Protein AF-A0A7S0E0E8-F1 (afdb_monomer_lite)

Structure (mmCIF, N/CA/C/O backbone):
data_AF-A0A7S0E0E8-F1
#
_entry.id   AF-A0A7S0E0E8-F1
#
loop_
_atom_site.group_PDB
_atom_site.id
_atom_site.type_symbol
_atom_site.label_atom_id
_atom_site.label_alt_id
_atom_site.label_comp_id
_atom_site.label_asym_id
_atom_site.label_entity_id
_atom_site.label_seq_id
_atom_site.pdbx_PDB_ins_code
_atom_site.Cartn_x
_atom_site.Cartn_y
_atom_site.Cartn_z
_atom_site.occupancy
_atom_site.B_iso_or_equiv
_atom_site.auth_seq_id
_atom_site.auth_comp_id
_atom_site.auth_asym_id
_atom_site.auth_atom_id
_atom_site.pdbx_PDB_model_num
ATOM 1 N N . THR A 1 1 ? -24.151 -7.839 24.316 1.00 64.62 1 THR A N 1
ATOM 2 C CA . THR A 1 1 ? -23.440 -6.623 24.779 1.00 64.62 1 THR A CA 1
ATOM 3 C C . THR A 1 1 ? -22.219 -6.337 23.911 1.00 64.62 1 THR A C 1
ATOM 5 O O . THR A 1 1 ? -22.277 -5.368 23.170 1.00 64.62 1 THR A O 1
ATOM 8 N N . LYS A 1 2 ? -21.173 -7.173 23.858 1.00 67.06 2 LYS A N 1
ATOM 9 C CA . LYS A 1 2 ? -20.032 -6.971 22.928 1.00 67.06 2 LYS A CA 1
ATOM 10 C C . LYS A 1 2 ? -20.447 -6.896 21.443 1.00 67.06 2 LYS A C 1
ATOM 12 O O . LYS A 1 2 ? -19.972 -6.046 20.700 1.00 67.06 2 LYS A O 1
ATOM 17 N N . GLU A 1 3 ? -21.437 -7.699 21.054 1.00 78.00 3 GLU A N 1
ATOM 18 C CA . GLU A 1 3 ? -22.008 -7.720 19.697 1.00 78.00 3 GLU A CA 1
ATOM 19 C C . GLU A 1 3 ? -22.553 -6.360 19.231 1.00 78.00 3 GLU A C 1
ATOM 21 O O . GLU A 1 3 ? -22.399 -6.002 18.068 1.00 78.00 3 GLU A O 1
ATOM 26 N N . THR A 1 4 ? -23.143 -5.562 20.127 1.00 80.94 4 THR A N 1
ATOM 27 C CA . THR A 1 4 ? -23.711 -4.251 19.776 1.00 80.94 4 THR A CA 1
ATOM 28 C C . THR A 1 4 ? -22.619 -3.257 19.378 1.00 80.94 4 THR A C 1
ATOM 30 O O . THR A 1 4 ? -22.759 -2.564 18.372 1.00 80.94 4 THR A O 1
ATOM 33 N N . LEU A 1 5 ? -21.507 -3.221 20.122 1.00 84.38 5 LEU A N 1
ATOM 34 C CA . LEU A 1 5 ? -20.335 -2.399 19.798 1.00 84.38 5 LEU A CA 1
ATOM 35 C C . LEU A 1 5 ? -19.751 -2.794 18.438 1.00 84.38 5 LEU A C 1
ATOM 37 O O . LEU A 1 5 ? -19.505 -1.939 17.585 1.00 84.38 5 LEU A O 1
ATOM 41 N N . THR A 1 6 ? -19.597 -4.099 18.217 1.00 84.94 6 THR A N 1
ATOM 42 C CA . THR A 1 6 ? -19.116 -4.644 16.950 1.00 84.94 6 THR A CA 1
ATOM 43 C C . THR A 1 6 ? -20.014 -4.248 15.775 1.00 84.94 6 THR A C 1
ATOM 45 O O . THR A 1 6 ? -19.503 -3.824 14.739 1.00 84.94 6 THR A O 1
ATOM 48 N N . VAL A 1 7 ? -21.340 -4.336 15.924 1.00 89.50 7 VAL A N 1
ATOM 49 C CA . VAL A 1 7 ? -22.297 -3.950 14.874 1.00 89.50 7 VAL A CA 1
ATOM 50 C C . VAL A 1 7 ? -22.194 -2.461 14.549 1.00 89.50 7 VAL A C 1
ATOM 52 O O . VAL A 1 7 ? -22.090 -2.113 13.375 1.00 89.50 7 VAL A O 1
ATOM 55 N N . LEU A 1 8 ? -22.163 -1.584 15.558 1.00 92.00 8 LEU A N 1
ATOM 56 C CA . LEU A 1 8 ? -22.058 -0.135 15.342 1.00 92.00 8 LEU A CA 1
ATOM 57 C C . LEU A 1 8 ? -20.771 0.240 14.596 1.00 92.00 8 LEU A C 1
ATOM 59 O O . LEU A 1 8 ? -20.813 1.005 13.632 1.00 92.00 8 LEU A O 1
ATOM 63 N N . LEU A 1 9 ? -19.636 -0.347 14.985 1.00 92.69 9 LEU A N 1
ATOM 64 C CA . LEU A 1 9 ? -18.370 -0.133 14.283 1.00 92.69 9 LEU A CA 1
ATOM 65 C C . LEU A 1 9 ? -18.394 -0.700 12.861 1.00 92.69 9 LEU A C 1
ATOM 67 O O . LEU A 1 9 ? -17.885 -0.053 11.951 1.00 92.69 9 LEU A O 1
ATOM 71 N N . ASN A 1 10 ? -19.012 -1.862 12.632 1.00 93.31 10 ASN A N 1
ATOM 72 C CA . ASN A 1 10 ? -19.149 -2.427 11.286 1.00 93.31 10 ASN A CA 1
ATOM 73 C C . ASN A 1 10 ? -20.008 -1.533 10.373 1.00 93.31 10 ASN A C 1
ATOM 75 O O . ASN A 1 10 ? -19.686 -1.379 9.193 1.00 93.31 10 ASN A O 1
ATOM 79 N N . VAL A 1 11 ? -21.064 -0.907 10.906 1.00 95.50 11 VAL A N 1
ATOM 80 C CA . VAL A 1 11 ? -21.866 0.087 10.172 1.00 95.50 11 VAL A CA 1
ATOM 81 C C . VAL A 1 11 ? -21.008 1.297 9.808 1.00 95.50 11 VAL A C 1
ATOM 83 O O . VAL A 1 11 ? -21.010 1.709 8.650 1.00 95.50 11 VAL A O 1
ATOM 86 N N . ALA A 1 12 ? -20.220 1.823 10.748 1.00 95.94 12 ALA A N 1
ATOM 87 C CA . ALA A 1 12 ? -19.329 2.952 10.487 1.00 95.94 12 ALA A CA 1
ATOM 88 C C . ALA A 1 12 ? -18.231 2.606 9.461 1.00 95.94 12 ALA A C 1
ATOM 90 O O . ALA A 1 12 ? -17.977 3.382 8.543 1.00 95.94 12 ALA A O 1
ATOM 91 N N . VAL A 1 13 ? -17.645 1.406 9.536 1.00 96.19 13 VAL A N 1
ATOM 92 C CA . VAL A 1 13 ? -16.707 0.869 8.531 1.00 96.19 13 VAL A CA 1
ATOM 93 C C . VAL A 1 13 ? -17.368 0.794 7.151 1.00 96.19 13 VAL A C 1
ATOM 95 O O . VAL A 1 13 ? -16.786 1.244 6.162 1.00 96.19 13 VAL A O 1
ATOM 98 N N . SER A 1 14 ? -18.600 0.282 7.070 1.00 95.75 14 SER A N 1
ATOM 99 C CA . SER A 1 14 ? -19.349 0.246 5.811 1.00 95.75 14 SER A CA 1
ATOM 100 C C . SER A 1 14 ? -19.673 1.646 5.285 1.00 95.75 14 SER A C 1
ATOM 102 O O . SER A 1 14 ? -19.662 1.837 4.069 1.00 95.75 14 SER A O 1
ATOM 104 N N . GLY A 1 15 ? -19.976 2.602 6.165 1.00 96.00 15 GLY A N 1
ATOM 105 C CA . GLY A 1 15 ? -20.201 4.002 5.808 1.00 96.00 15 GLY A CA 1
ATOM 106 C C . GLY A 1 15 ? -18.931 4.662 5.274 1.00 96.00 15 GLY A C 1
ATOM 107 O O . GLY A 1 15 ? -18.975 5.344 4.254 1.00 96.00 15 GLY A O 1
ATOM 108 N N . ALA A 1 16 ? -17.778 4.390 5.886 1.00 95.50 16 ALA A N 1
ATOM 109 C CA . ALA A 1 16 ? -16.490 4.934 5.462 1.00 95.50 16 ALA A CA 1
ATOM 110 C C . ALA A 1 16 ? -16.104 4.488 4.048 1.00 95.50 16 ALA A C 1
ATOM 112 O O . ALA A 1 16 ? -15.628 5.300 3.260 1.00 95.50 16 ALA A O 1
ATOM 113 N N . GLY A 1 17 ? -16.386 3.231 3.687 1.00 91.56 17 GLY A N 1
ATOM 114 C CA . GLY A 1 17 ? -16.199 2.733 2.318 1.00 91.56 17 GLY A CA 1
ATOM 115 C C . GLY A 1 17 ? -17.114 3.384 1.270 1.00 91.56 17 GLY A C 1
ATOM 116 O O . GLY A 1 17 ? -16.875 3.219 0.079 1.00 91.56 17 GLY A O 1
ATOM 117 N N . LYS A 1 18 ? -18.152 4.112 1.700 1.00 95.06 18 LYS A N 1
ATOM 118 C CA . LYS A 1 18 ? -19.074 4.884 0.848 1.00 95.06 18 LYS A CA 1
ATOM 119 C C . LYS A 1 18 ? -18.851 6.398 0.954 1.00 95.06 18 LYS A C 1
ATOM 121 O O . LYS A 1 18 ? -19.666 7.159 0.442 1.00 95.06 18 LYS A O 1
ATOM 126 N N . GLY A 1 19 ? -17.811 6.842 1.664 1.00 94.50 19 GLY A N 1
ATOM 127 C CA . GLY A 1 19 ? -17.566 8.263 1.929 1.00 94.50 19 GLY A CA 1
ATOM 128 C C . GLY A 1 19 ? -18.549 8.912 2.916 1.00 94.50 19 GLY A C 1
ATOM 129 O O . GLY A 1 19 ? -18.697 10.126 2.922 1.00 94.50 19 GLY A O 1
ATOM 130 N N . GLN A 1 20 ? -19.247 8.124 3.739 1.00 96.44 20 GLN A N 1
ATOM 131 C CA . GLN A 1 20 ? -20.297 8.599 4.658 1.00 96.44 20 GLN A CA 1
ATOM 132 C C . GLN A 1 20 ? -19.869 8.629 6.130 1.00 96.44 20 GLN A C 1
ATOM 134 O O . GLN A 1 20 ? -20.632 9.084 6.976 1.00 96.44 20 GLN A O 1
ATOM 139 N N . ALA A 1 21 ? -18.682 8.110 6.450 1.00 95.56 21 ALA A N 1
ATOM 140 C CA . ALA A 1 21 ? -18.145 8.093 7.805 1.00 95.56 21 ALA A CA 1
ATOM 141 C C . ALA A 1 21 ? -16.619 8.252 7.797 1.00 95.56 21 ALA A C 1
ATOM 143 O O . ALA A 1 21 ? -15.936 7.931 6.821 1.00 95.56 21 ALA A O 1
ATOM 144 N N . THR A 1 22 ? -16.088 8.726 8.914 1.00 94.62 22 THR A N 1
ATOM 145 C CA . THR A 1 22 ? -14.669 8.998 9.159 1.00 94.62 22 THR A CA 1
ATOM 146 C C . THR A 1 22 ? -14.236 8.423 10.502 1.00 94.62 22 THR A C 1
ATOM 148 O O . THR A 1 22 ? -15.059 7.964 11.298 1.00 94.62 22 THR A O 1
ATOM 151 N N . ILE A 1 23 ? -12.930 8.457 10.791 1.00 93.94 23 ILE A N 1
ATOM 152 C CA . ILE A 1 23 ? -12.409 7.960 12.073 1.00 93.94 23 ILE A CA 1
ATOM 153 C C . ILE A 1 23 ? -13.117 8.602 13.272 1.00 93.94 23 ILE A C 1
ATOM 155 O O . ILE A 1 23 ? -13.331 7.928 14.274 1.00 93.94 23 ILE A O 1
ATOM 159 N N . LYS A 1 24 ? -13.540 9.867 13.146 1.00 94.38 24 LYS A N 1
ATOM 160 C CA . LYS A 1 24 ? -14.194 10.626 14.215 1.00 94.38 24 LYS A CA 1
ATOM 161 C C . LYS A 1 24 ? -15.516 9.990 14.631 1.00 94.38 24 LYS A C 1
ATOM 163 O O . LYS A 1 24 ? -15.838 9.976 15.815 1.00 94.38 24 LYS A O 1
ATOM 168 N N . ASP A 1 25 ? -16.252 9.421 13.678 1.00 95.12 25 ASP A N 1
ATOM 169 C CA . ASP A 1 25 ? -17.491 8.689 13.950 1.00 95.12 25 ASP A CA 1
ATOM 170 C C . ASP A 1 25 ? -17.192 7.411 14.746 1.00 95.12 25 ASP A C 1
ATOM 172 O O . ASP A 1 25 ? -17.861 7.111 15.735 1.00 95.12 25 ASP A O 1
ATOM 176 N N . GLY A 1 26 ? -16.120 6.700 14.379 1.00 94.00 26 GLY A N 1
ATOM 177 C CA . GLY A 1 26 ? -15.625 5.546 15.129 1.00 94.00 26 GLY A CA 1
ATOM 178 C C . GLY A 1 26 ? -15.168 5.906 16.547 1.00 94.00 26 GLY A C 1
ATOM 179 O O . GLY A 1 26 ? -15.558 5.243 17.506 1.00 94.00 26 GLY A O 1
ATOM 180 N N . GLU A 1 27 ? -14.384 6.974 16.703 1.00 94.00 27 GLU A N 1
ATOM 181 C CA . GLU A 1 27 ? -13.930 7.486 18.003 1.00 94.00 27 GLU A CA 1
ATOM 182 C C . GLU A 1 27 ? -15.111 7.900 18.887 1.00 94.00 27 GLU A C 1
ATOM 184 O O . GLU A 1 27 ? -15.123 7.596 20.083 1.00 94.00 27 GLU A O 1
ATOM 189 N N . HIS A 1 28 ? -16.133 8.531 18.302 1.00 94.38 28 HIS A N 1
ATOM 190 C CA . HIS A 1 28 ? -17.362 8.876 19.006 1.00 94.38 28 HIS A CA 1
ATOM 191 C C . HIS A 1 28 ? -18.092 7.624 19.510 1.00 94.38 28 HIS A C 1
ATOM 193 O O . HIS A 1 28 ? -18.466 7.569 20.684 1.00 94.38 28 HIS A O 1
ATOM 199 N N . ILE A 1 29 ? -18.243 6.596 18.663 1.00 93.81 29 ILE A N 1
ATOM 200 C CA . ILE A 1 29 ? -18.834 5.306 19.054 1.00 93.81 29 ILE A CA 1
ATOM 201 C C . ILE A 1 29 ? -18.044 4.697 20.217 1.00 93.81 29 ILE A C 1
ATOM 203 O O . ILE A 1 29 ? -18.640 4.362 21.242 1.00 93.81 29 ILE A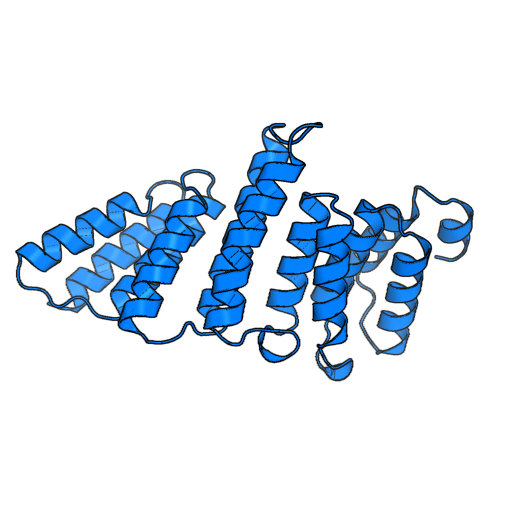 O 1
ATOM 207 N N . LEU A 1 30 ? -16.713 4.607 20.118 1.00 92.50 30 LEU A N 1
ATOM 208 C CA . LEU A 1 30 ? -15.892 4.046 21.197 1.00 92.50 30 LEU A CA 1
ATOM 209 C C . LEU A 1 30 ? -16.008 4.845 22.497 1.00 92.50 30 LEU A C 1
ATOM 211 O O . LEU A 1 30 ? -16.110 4.253 23.571 1.00 92.50 30 LEU A O 1
ATOM 215 N N . GLY A 1 31 ? -16.016 6.177 22.417 1.00 91.81 31 GLY A N 1
ATOM 216 C CA . GLY A 1 31 ? -16.148 7.051 23.581 1.00 91.81 31 GLY A CA 1
ATOM 217 C C . GLY A 1 31 ? -17.481 6.859 24.304 1.00 91.81 31 GLY A C 1
ATOM 218 O O . GLY A 1 31 ? -17.509 6.736 25.530 1.00 91.81 31 GLY A O 1
ATOM 219 N N . ARG A 1 32 ? -18.584 6.764 23.553 1.00 92.06 32 ARG A N 1
ATOM 220 C CA . ARG A 1 32 ? -19.921 6.514 24.116 1.00 92.06 32 ARG A CA 1
ATOM 221 C C . ARG A 1 32 ? -20.011 5.128 24.740 1.00 92.06 32 ARG A C 1
ATOM 223 O O . ARG A 1 32 ? -20.490 5.004 25.862 1.00 92.06 32 ARG A O 1
ATOM 230 N N . MET A 1 33 ? -19.492 4.113 24.059 1.00 89.81 33 MET A N 1
ATOM 231 C CA . MET A 1 33 ? -19.537 2.734 24.546 1.00 89.81 33 MET A CA 1
ATOM 232 C C . MET A 1 33 ? -18.668 2.549 25.793 1.00 89.81 33 MET A C 1
ATOM 234 O O . MET A 1 33 ? -19.119 1.941 26.761 1.00 89.81 33 MET A O 1
ATOM 238 N N . ARG A 1 34 ? -17.490 3.180 25.856 1.00 90.12 34 ARG A N 1
ATOM 239 C CA . ARG A 1 34 ? -16.689 3.229 27.088 1.00 90.12 34 ARG A CA 1
ATOM 240 C C . ARG A 1 34 ? -17.450 3.902 28.236 1.00 90.12 34 ARG A C 1
ATOM 242 O O . ARG A 1 34 ? -17.439 3.391 29.350 1.00 90.12 34 ARG A O 1
ATOM 249 N N . GLY A 1 35 ? -18.151 5.007 27.966 1.00 89.88 35 GLY A N 1
ATOM 250 C CA . GLY A 1 35 ? -19.004 5.683 28.954 1.00 89.88 35 GLY A CA 1
ATOM 251 C C . GLY A 1 35 ? -20.169 4.825 29.466 1.00 89.88 35 GLY A C 1
ATOM 252 O O . GLY A 1 35 ? -20.643 5.039 30.577 1.00 89.88 35 GLY A O 1
ATOM 253 N N . CYS A 1 36 ? -20.596 3.827 28.690 1.00 88.56 36 CYS A N 1
ATOM 254 C CA . CYS A 1 36 ? -21.606 2.842 29.077 1.00 88.56 36 CYS A CA 1
ATOM 255 C C . CYS A 1 36 ? -21.019 1.573 29.727 1.00 88.56 36 CYS A C 1
ATOM 257 O O . CYS A 1 36 ? -21.757 0.612 29.933 1.00 88.56 36 CYS A O 1
ATOM 259 N N . GLY A 1 37 ? -19.717 1.545 30.038 1.00 87.25 37 GLY A N 1
ATOM 260 C CA . GLY A 1 37 ? -19.060 0.419 30.711 1.00 87.25 37 GLY A CA 1
ATOM 261 C C . GLY A 1 37 ? -18.664 -0.742 29.795 1.00 87.25 37 GLY A C 1
ATOM 262 O O . GLY A 1 37 ? -18.454 -1.847 30.285 1.00 87.25 37 GLY A O 1
ATOM 263 N N . PHE A 1 38 ? -18.581 -0.528 28.477 1.00 87.88 38 PHE A N 1
ATOM 264 C CA . PHE A 1 38 ? -18.088 -1.551 27.552 1.00 87.88 38 PHE A CA 1
ATOM 265 C C . PHE A 1 38 ? -16.560 -1.567 27.509 1.00 87.88 38 PHE A C 1
ATOM 267 O O . PHE A 1 38 ? -15.923 -0.524 27.328 1.00 87.88 38 PHE A O 1
ATOM 274 N N . ASP A 1 39 ? -15.994 -2.769 27.578 1.00 86.38 39 ASP A N 1
ATOM 275 C CA . ASP A 1 39 ? -14.570 -2.992 27.358 1.00 86.38 39 ASP A CA 1
ATOM 276 C C . ASP A 1 39 ? -14.218 -2.831 25.877 1.00 86.38 39 ASP A C 1
ATOM 278 O O . ASP A 1 39 ? -14.881 -3.379 24.994 1.00 86.38 39 ASP A O 1
ATOM 282 N N . ILE A 1 40 ? -13.151 -2.077 25.612 1.00 88.06 40 ILE A N 1
ATOM 283 C CA . ILE A 1 40 ? -12.629 -1.836 24.265 1.00 88.06 40 ILE A CA 1
ATOM 284 C C . ILE A 1 40 ? -11.389 -2.706 24.075 1.00 88.06 40 ILE A C 1
ATOM 286 O O . ILE A 1 40 ? -10.382 -2.495 24.752 1.00 88.06 40 ILE A O 1
ATOM 290 N N . GLY A 1 41 ? -11.463 -3.679 23.170 1.00 88.81 41 GLY A N 1
ATOM 291 C CA . GLY A 1 41 ? -10.378 -4.604 22.871 1.00 88.81 41 GLY A CA 1
ATOM 292 C C . GLY A 1 41 ? -9.624 -4.265 21.584 1.00 88.81 41 GLY A C 1
ATOM 293 O O . GLY A 1 41 ? -9.880 -3.275 20.900 1.00 88.81 41 GLY A O 1
ATOM 294 N N . ILE A 1 42 ? -8.675 -5.139 21.240 1.00 92.06 42 ILE A N 1
ATOM 295 C CA . ILE A 1 42 ? -7.849 -5.048 20.021 1.00 92.06 42 ILE A CA 1
ATOM 296 C C . ILE A 1 42 ? -8.724 -5.003 18.760 1.00 92.06 42 ILE A C 1
ATOM 298 O O . ILE A 1 42 ? -8.461 -4.234 17.840 1.00 92.06 42 ILE A O 1
ATOM 302 N N . GLU A 1 43 ? -9.795 -5.791 18.748 1.00 91.62 43 GLU A N 1
ATOM 303 C CA . GLU A 1 43 ? -10.769 -5.880 17.662 1.00 91.62 43 GLU A CA 1
ATOM 304 C C . GLU A 1 43 ? -11.442 -4.542 17.315 1.00 91.62 43 GLU A C 1
ATOM 306 O O . GLU A 1 43 ? -11.746 -4.268 16.150 1.00 91.62 43 GLU A O 1
ATOM 311 N N . GLU A 1 44 ? -11.705 -3.704 18.313 1.00 92.88 44 GLU A N 1
ATOM 312 C CA . GLU A 1 44 ? -12.280 -2.375 18.126 1.00 92.88 44 GLU A CA 1
ATOM 313 C C . GLU A 1 44 ? -11.250 -1.397 17.543 1.00 92.88 44 GLU A C 1
ATOM 315 O O . GLU A 1 44 ? -11.577 -0.622 16.641 1.00 92.88 44 GLU A O 1
ATOM 320 N N . PHE A 1 45 ? -9.993 -1.465 17.993 1.00 94.50 45 PHE A N 1
ATOM 321 C CA . PHE A 1 45 ? -8.898 -0.669 17.424 1.00 94.50 45 PHE A CA 1
ATOM 322 C C . PHE A 1 45 ? -8.567 -1.081 15.985 1.00 94.50 45 PHE A C 1
ATOM 324 O O . PHE A 1 45 ? -8.294 -0.224 15.143 1.00 94.50 45 PHE A O 1
ATOM 331 N N . GLU A 1 46 ? -8.655 -2.372 15.663 1.00 95.94 46 GLU A N 1
ATOM 332 C CA . GLU A 1 46 ? -8.504 -2.857 14.291 1.00 95.94 46 GLU A CA 1
ATOM 333 C C . GLU A 1 46 ? -9.610 -2.301 13.380 1.00 95.94 46 GLU A C 1
ATOM 335 O O . GLU A 1 46 ? -9.333 -1.859 12.261 1.00 95.94 46 GLU A O 1
ATOM 340 N N . ARG A 1 47 ? -10.855 -2.237 13.872 1.00 95.12 47 ARG A N 1
ATOM 341 C CA . ARG A 1 47 ? -11.973 -1.614 13.144 1.00 95.12 47 ARG A CA 1
ATOM 342 C C . ARG A 1 47 ? -11.782 -0.112 12.958 1.00 95.12 47 ARG A C 1
ATOM 344 O O . ARG A 1 47 ? -12.096 0.381 11.877 1.00 95.12 47 ARG A O 1
ATOM 351 N N . LEU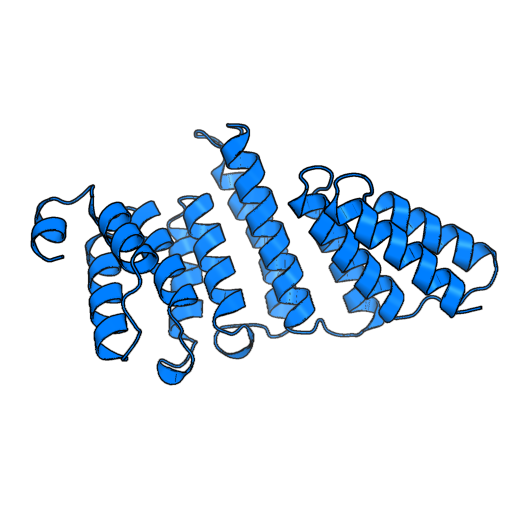 A 1 48 ? -11.227 0.605 13.939 1.00 95.75 48 LEU A N 1
ATOM 352 C CA . LEU A 1 48 ? -10.860 2.016 13.761 1.00 95.75 48 LEU A CA 1
ATOM 353 C C . LEU A 1 48 ? -9.816 2.205 12.660 1.00 95.75 48 LEU A C 1
ATOM 355 O O . LEU A 1 48 ? -9.975 3.095 11.824 1.00 95.75 48 LEU A O 1
ATOM 359 N N . LEU A 1 49 ? -8.777 1.367 12.629 1.00 97.56 49 LEU A N 1
ATOM 360 C CA . LEU A 1 49 ? -7.763 1.425 11.577 1.00 97.56 49 LEU A CA 1
ATOM 361 C C . LEU A 1 49 ? -8.375 1.148 10.198 1.00 97.56 49 LEU A C 1
ATOM 363 O O . LEU A 1 49 ? -8.101 1.881 9.246 1.00 97.56 49 LEU A O 1
ATOM 367 N N . LEU A 1 50 ? -9.245 0.140 10.092 1.00 97.62 50 LEU A N 1
ATOM 368 C CA . LEU A 1 50 ? -9.961 -0.160 8.852 1.00 97.62 50 LEU A CA 1
ATOM 369 C C . LEU A 1 50 ? -10.854 1.007 8.407 1.00 97.62 50 LEU A C 1
ATOM 371 O O . LEU A 1 50 ? -10.859 1.363 7.229 1.00 97.62 50 LEU A O 1
ATOM 375 N N . LEU A 1 51 ? -11.579 1.630 9.337 1.00 97.31 51 LEU A N 1
ATOM 376 C CA . LEU A 1 51 ? -12.424 2.792 9.070 1.00 97.31 51 LEU A CA 1
ATOM 377 C C . LEU A 1 51 ? -11.582 3.977 8.566 1.00 97.31 51 LEU A C 1
ATOM 379 O O . LEU A 1 51 ? -11.880 4.549 7.516 1.00 97.31 51 LEU A O 1
ATOM 383 N N . ALA A 1 52 ? -10.482 4.300 9.249 1.00 97.56 52 ALA A N 1
ATOM 384 C CA . ALA A 1 52 ? -9.564 5.355 8.829 1.00 97.56 52 ALA A CA 1
ATOM 385 C C . ALA A 1 52 ? -9.025 5.090 7.412 1.00 97.56 52 ALA A C 1
ATOM 387 O O . ALA A 1 52 ? -9.084 5.963 6.547 1.00 97.56 52 ALA A O 1
ATOM 388 N N . LYS A 1 53 ? -8.606 3.851 7.136 1.00 97.88 53 LYS A N 1
ATOM 389 C CA . LYS A 1 53 ? -8.134 3.420 5.816 1.00 97.88 53 LYS A CA 1
ATOM 390 C C . LYS A 1 53 ? -9.197 3.593 4.726 1.00 97.88 53 LYS A C 1
ATOM 392 O O . LYS A 1 53 ? -8.897 4.104 3.648 1.00 97.88 53 LYS A O 1
ATOM 397 N N . LEU A 1 54 ? -10.441 3.190 4.989 1.00 98.00 54 LEU A N 1
ATOM 398 C CA . LEU A 1 54 ? -11.539 3.310 4.020 1.00 98.00 54 LEU A CA 1
ATOM 399 C C . LEU A 1 54 ? -11.993 4.758 3.805 1.00 98.00 54 LEU A C 1
ATOM 401 O O . LEU A 1 54 ? -12.356 5.116 2.687 1.00 98.00 54 LEU A O 1
ATOM 405 N N . SER A 1 55 ? -11.936 5.599 4.837 1.00 97.00 55 SER A N 1
ATOM 406 C CA . SER A 1 55 ? -12.277 7.020 4.700 1.00 97.00 55 SER A CA 1
ATOM 407 C C . SER A 1 55 ? -11.247 7.775 3.854 1.00 97.00 55 SER A C 1
ATOM 409 O O . SER A 1 55 ? -11.632 8.595 3.024 1.00 97.00 55 SER A O 1
ATOM 411 N N . VAL A 1 56 ? -9.954 7.445 3.976 1.00 96.88 56 VAL A N 1
ATOM 412 C CA . VAL A 1 56 ? -8.903 7.935 3.064 1.00 96.88 56 VAL A CA 1
ATOM 413 C C . VAL A 1 56 ? -9.134 7.449 1.636 1.00 96.88 56 VAL A C 1
ATOM 415 O O . VAL A 1 56 ? -9.057 8.233 0.696 1.00 96.88 56 VAL A O 1
ATOM 418 N N . GLN A 1 57 ? -9.447 6.165 1.459 1.00 96.69 57 GLN A N 1
ATOM 419 C CA . GLN A 1 57 ? -9.743 5.606 0.139 1.00 96.69 57 GLN A CA 1
ATOM 420 C C . GLN A 1 57 ? -10.910 6.336 -0.549 1.00 96.69 57 GLN A C 1
ATOM 422 O O . GLN A 1 57 ? -10.842 6.572 -1.752 1.00 96.69 57 GLN A O 1
ATOM 427 N N . SER A 1 58 ? -11.925 6.753 0.210 1.00 95.69 58 SER A N 1
ATOM 428 C CA . SER A 1 58 ? -13.096 7.485 -0.295 1.00 95.69 58 SER A CA 1
ATOM 429 C C . SER A 1 58 ? -12.921 9.012 -0.363 1.00 95.69 58 SER A C 1
ATOM 431 O O . SER A 1 58 ? -13.905 9.709 -0.577 1.00 95.69 58 SER A O 1
ATOM 433 N N . ASP A 1 59 ? -11.708 9.535 -0.148 1.00 94.94 59 ASP A N 1
ATOM 434 C CA . ASP A 1 59 ? -11.372 10.974 -0.158 1.00 94.94 59 ASP A CA 1
ATOM 435 C C . ASP A 1 59 ? -12.167 11.843 0.844 1.00 94.94 59 ASP A C 1
ATOM 437 O O . ASP A 1 59 ? -12.389 13.033 0.637 1.00 94.94 59 ASP A O 1
ATOM 441 N N . VAL A 1 60 ? -12.601 11.255 1.965 1.00 94.44 60 VAL A N 1
ATOM 442 C CA . VAL A 1 60 ? -13.267 11.981 3.074 1.00 94.44 60 VAL A CA 1
ATOM 443 C C . VAL A 1 60 ? -12.461 11.954 4.377 1.00 94.44 60 VAL A C 1
ATOM 445 O O . VAL A 1 60 ? -12.794 12.639 5.344 1.00 94.44 60 VAL A O 1
ATOM 448 N N . GLY A 1 61 ? -11.398 11.149 4.419 1.00 92.19 61 GLY A N 1
ATOM 449 C CA . GLY A 1 61 ? -10.462 11.016 5.535 1.00 92.19 61 GLY A CA 1
ATOM 450 C C . GLY A 1 61 ? -9.067 11.541 5.197 1.00 92.19 61 GLY A C 1
ATOM 451 O O . GLY A 1 61 ? -8.789 11.965 4.081 1.00 92.19 61 GLY A O 1
ATOM 452 N N . ASN A 1 62 ? -8.153 11.490 6.167 1.00 92.06 62 ASN A N 1
ATOM 453 C CA . ASN A 1 62 ? -6.756 11.879 5.964 1.00 92.06 62 ASN A CA 1
ATOM 454 C C . ASN A 1 62 ? -5.787 10.804 6.482 1.00 92.06 62 ASN A C 1
ATOM 456 O O . ASN A 1 62 ? -6.084 10.064 7.418 1.00 92.06 62 ASN A O 1
ATOM 460 N N . PHE A 1 63 ? -4.592 10.748 5.891 1.00 95.00 63 PHE A N 1
ATOM 461 C CA . PHE A 1 63 ? -3.567 9.769 6.266 1.00 95.00 63 PHE A CA 1
ATOM 462 C C . PHE A 1 63 ? -3.094 9.888 7.723 1.00 95.00 63 PHE A C 1
ATOM 464 O O . PHE A 1 63 ? -2.692 8.902 8.336 1.00 95.00 63 PHE A O 1
ATOM 471 N N . SER A 1 64 ? -3.145 11.092 8.299 1.00 94.81 64 SER A N 1
ATOM 472 C CA . SER A 1 64 ? -2.709 11.318 9.679 1.00 94.81 64 SER A CA 1
ATOM 473 C C . SER A 1 64 ? -3.541 10.512 10.673 1.00 94.81 64 SER A C 1
ATOM 475 O O . SER A 1 64 ? -3.007 9.979 11.642 1.00 94.81 64 SER A O 1
ATOM 477 N N . ASP A 1 65 ? -4.835 10.387 10.403 1.00 95.50 65 ASP A N 1
ATOM 478 C CA . ASP A 1 65 ? -5.764 9.633 11.232 1.00 95.50 65 ASP A CA 1
ATOM 479 C C . ASP A 1 65 ? -5.539 8.118 11.134 1.00 95.50 65 ASP A C 1
ATOM 481 O O . ASP A 1 65 ? -5.656 7.414 12.134 1.00 95.50 65 ASP A O 1
ATOM 485 N N . VAL A 1 66 ? -5.106 7.618 9.972 1.00 97.19 66 VAL A N 1
ATOM 486 C CA . VAL A 1 66 ? -4.684 6.215 9.813 1.00 97.19 66 VAL A CA 1
ATOM 487 C C . VAL A 1 66 ? -3.486 5.906 10.705 1.00 97.19 66 VAL A C 1
ATOM 489 O O . VAL A 1 66 ? -3.469 4.875 11.372 1.00 97.19 66 VAL A O 1
ATOM 492 N N . LEU A 1 67 ? -2.505 6.809 10.764 1.00 96.44 67 LEU A N 1
ATOM 493 C CA . LEU A 1 67 ? -1.330 6.628 11.617 1.00 96.44 67 LEU A CA 1
ATOM 494 C C . LEU A 1 67 ? -1.688 6.663 13.103 1.00 96.44 67 LEU A C 1
ATOM 496 O O . LEU A 1 67 ? -1.240 5.795 13.844 1.00 96.44 67 LEU A O 1
ATOM 500 N N . LYS A 1 68 ? -2.565 7.580 13.532 1.00 95.06 68 LYS A N 1
ATOM 501 C CA . LYS A 1 68 ? -3.076 7.585 14.914 1.00 95.06 68 LYS A CA 1
ATOM 502 C C . LYS A 1 68 ? -3.797 6.281 15.259 1.00 95.06 68 LYS A C 1
ATOM 504 O O . LYS A 1 68 ? -3.591 5.738 16.342 1.00 95.06 68 LYS A O 1
ATOM 509 N N . ALA A 1 69 ? -4.622 5.764 14.345 1.00 96.06 69 ALA A N 1
ATOM 510 C CA . ALA A 1 69 ? -5.313 4.492 14.541 1.00 96.06 69 ALA A CA 1
ATOM 511 C C . ALA A 1 69 ? -4.329 3.314 14.621 1.00 96.06 69 ALA A C 1
ATOM 513 O O . ALA A 1 69 ? -4.484 2.441 15.474 1.00 96.06 69 ALA A O 1
ATOM 514 N N . ALA A 1 70 ? -3.296 3.307 13.773 1.00 96.62 70 ALA A N 1
ATOM 515 C CA . ALA A 1 70 ? -2.249 2.290 13.781 1.00 96.62 70 ALA A CA 1
ATOM 516 C C . ALA A 1 70 ? -1.427 2.331 15.079 1.00 96.62 70 ALA A C 1
ATOM 518 O O . ALA A 1 70 ? -1.203 1.287 15.685 1.00 96.62 70 ALA A O 1
ATOM 519 N N . GLU A 1 71 ? -1.047 3.519 15.555 1.00 94.69 71 GLU A N 1
ATOM 520 C CA . GLU A 1 71 ? -0.366 3.706 16.842 1.00 94.69 71 GLU A CA 1
ATOM 521 C C . GLU A 1 71 ? -1.233 3.244 18.019 1.00 94.69 71 GLU A C 1
ATOM 523 O O . GLU A 1 71 ? -0.741 2.588 18.939 1.00 94.69 71 GLU A O 1
ATOM 528 N N . ALA A 1 72 ? -2.531 3.564 18.005 1.00 93.56 72 ALA A N 1
ATOM 529 C CA . ALA A 1 72 ? -3.463 3.119 19.036 1.00 93.56 72 ALA A CA 1
ATOM 530 C C . ALA A 1 72 ? -3.594 1.590 19.051 1.00 93.56 72 ALA A C 1
ATOM 532 O O . ALA A 1 72 ? -3.537 0.983 20.122 1.00 93.56 72 ALA A O 1
ATOM 533 N N . LEU A 1 73 ? -3.707 0.962 17.878 1.00 95.44 73 LEU A N 1
ATOM 534 C CA . LEU A 1 73 ? -3.734 -0.492 17.755 1.00 95.44 73 LEU A CA 1
ATOM 535 C C . LEU A 1 73 ? -2.428 -1.109 18.262 1.00 95.44 73 LEU A C 1
ATOM 537 O O . LEU A 1 73 ? -2.475 -1.984 19.118 1.00 95.44 73 LEU A O 1
ATOM 541 N N . GLN A 1 74 ? -1.278 -0.596 17.825 1.00 94.06 74 GLN A N 1
ATOM 542 C CA . GLN A 1 74 ? 0.037 -1.092 18.229 1.00 94.06 74 GLN A CA 1
ATOM 543 C C . GLN A 1 74 ? 0.255 -1.011 19.744 1.00 94.06 74 GLN A C 1
ATOM 545 O O . GLN A 1 74 ? 0.758 -1.960 20.338 1.00 94.06 74 GLN A O 1
ATOM 550 N N . LYS A 1 75 ? -0.176 0.076 20.396 1.00 92.88 75 LYS A N 1
ATOM 551 C CA . LYS A 1 75 ? -0.109 0.207 21.863 1.00 92.88 75 LYS A CA 1
ATOM 552 C C . LYS A 1 75 ? -0.901 -0.877 22.599 1.00 92.88 75 LYS A C 1
ATOM 554 O O . LYS A 1 75 ? -0.529 -1.232 23.711 1.00 92.88 75 LYS A O 1
ATOM 559 N N . ASN A 1 76 ? -1.973 -1.392 21.995 1.00 91.44 76 ASN A N 1
ATOM 560 C CA . ASN A 1 76 ? -2.840 -2.405 22.603 1.00 91.44 76 ASN A CA 1
ATOM 561 C C . ASN A 1 76 ? -2.496 -3.840 22.166 1.00 91.44 76 ASN A C 1
ATOM 563 O O . ASN A 1 76 ? -2.736 -4.773 22.926 1.00 91.44 76 ASN A O 1
ATOM 567 N N . SER A 1 77 ? -1.937 -4.034 20.967 1.00 91.75 77 SER A N 1
ATOM 568 C CA . SER A 1 77 ? -1.564 -5.352 20.429 1.00 91.75 77 SER A CA 1
ATOM 569 C C . SER A 1 77 ? -0.070 -5.677 20.550 1.00 91.75 77 SER A C 1
ATOM 571 O O . SER A 1 77 ? 0.339 -6.789 20.226 1.00 91.75 77 SER A O 1
ATOM 573 N N . GLY A 1 78 ? 0.763 -4.719 20.965 1.00 88.94 78 GLY A N 1
ATOM 574 C CA . GLY A 1 78 ? 2.226 -4.819 21.018 1.00 88.94 78 GLY A CA 1
ATOM 575 C C . GLY A 1 78 ? 2.894 -4.621 19.654 1.00 88.94 78 GLY A C 1
ATOM 576 O O . GLY A 1 78 ? 3.791 -3.793 19.515 1.00 88.94 78 GLY A O 1
ATOM 577 N N . THR A 1 79 ? 2.434 -5.340 18.629 1.00 91.44 79 THR A N 1
ATOM 578 C CA . THR A 1 79 ? 2.919 -5.208 17.246 1.00 91.44 79 THR A CA 1
ATOM 579 C C . THR A 1 79 ? 1.771 -5.191 16.241 1.00 91.44 79 THR A C 1
ATOM 581 O O . THR A 1 79 ? 0.663 -5.660 16.528 1.00 91.44 79 THR A O 1
ATOM 584 N N . LEU A 1 80 ? 2.022 -4.639 15.054 1.00 94.88 80 LEU A N 1
ATOM 585 C CA . LEU A 1 80 ? 1.084 -4.673 13.941 1.00 94.88 80 LEU A CA 1
ATOM 586 C C . LEU A 1 80 ? 1.355 -5.896 13.064 1.00 94.88 80 LEU A C 1
ATOM 588 O O . LEU A 1 80 ? 2.490 -6.196 12.706 1.00 94.88 80 LEU A O 1
ATOM 592 N N . SER A 1 81 ? 0.285 -6.588 12.675 1.00 95.06 81 SER A N 1
ATOM 593 C CA . SER A 1 81 ? 0.372 -7.666 11.695 1.00 95.06 81 SER A CA 1
ATOM 594 C C . SER A 1 81 ? 0.681 -7.118 10.296 1.00 95.06 81 SER A C 1
ATOM 596 O O . SER A 1 81 ? 0.433 -5.944 9.997 1.00 95.06 81 SER A O 1
ATOM 598 N N . GLN A 1 82 ? 1.126 -7.996 9.393 1.00 94.81 82 GLN A N 1
ATOM 599 C CA . GLN A 1 82 ? 1.328 -7.665 7.977 1.00 94.81 82 GLN A CA 1
ATOM 600 C C . GLN A 1 82 ? 0.071 -7.028 7.351 1.00 94.81 82 GLN A C 1
ATOM 602 O O . GLN A 1 82 ? 0.165 -6.065 6.592 1.00 94.81 82 GLN A O 1
ATOM 607 N N . LYS A 1 83 ? -1.123 -7.510 7.719 1.00 96.06 83 LYS A N 1
ATOM 608 C CA . LYS A 1 83 ? -2.413 -6.959 7.276 1.00 96.06 83 LYS A CA 1
ATOM 609 C C . LYS A 1 83 ? -2.571 -5.483 7.659 1.00 96.06 83 LYS A C 1
ATOM 611 O O . LYS A 1 83 ? -2.961 -4.678 6.816 1.00 96.06 83 LYS A O 1
ATOM 616 N N . HIS A 1 84 ? -2.257 -5.123 8.902 1.00 96.94 84 HIS A N 1
ATOM 617 C CA . HIS A 1 84 ? -2.374 -3.743 9.387 1.00 96.94 84 HIS A CA 1
ATOM 618 C C . HIS A 1 84 ? -1.369 -2.822 8.691 1.00 96.94 84 HIS A C 1
ATOM 620 O O . HIS A 1 84 ? -1.709 -1.713 8.286 1.00 96.94 84 HIS A O 1
ATOM 626 N N . VAL A 1 85 ? -0.146 -3.309 8.487 1.00 96.94 85 VAL A N 1
ATOM 627 C CA . VAL A 1 85 ? 0.907 -2.576 7.776 1.00 96.94 85 VAL A CA 1
ATOM 628 C C . VAL A 1 85 ? 0.520 -2.344 6.313 1.00 96.94 85 VAL A C 1
ATOM 630 O O . VAL A 1 85 ? 0.666 -1.233 5.802 1.00 96.94 85 VAL A O 1
ATOM 633 N N . ILE A 1 86 ? -0.072 -3.345 5.654 1.00 97.25 86 ILE A N 1
ATOM 634 C CA . ILE A 1 86 ? -0.635 -3.197 4.306 1.00 97.25 86 ILE A CA 1
ATOM 635 C C . ILE A 1 86 ? -1.730 -2.124 4.281 1.00 97.25 86 ILE A C 1
ATOM 637 O O . ILE A 1 86 ? -1.750 -1.322 3.354 1.00 97.25 86 ILE A O 1
ATOM 641 N N . TRP A 1 87 ? -2.610 -2.045 5.283 1.00 98.00 87 TRP A N 1
ATOM 642 C CA . TRP A 1 87 ? -3.629 -0.988 5.345 1.00 98.00 87 TRP A CA 1
ATOM 643 C C . TRP A 1 87 ? -3.038 0.419 5.473 1.00 98.00 87 TRP A C 1
ATOM 645 O O . TRP A 1 87 ? -3.545 1.352 4.843 1.00 98.00 87 TRP A O 1
ATOM 655 N N . VAL A 1 88 ? -1.954 0.580 6.235 1.00 98.00 88 VAL A N 1
ATOM 656 C CA . VAL A 1 88 ? -1.222 1.855 6.316 1.00 98.00 88 VAL A CA 1
ATOM 657 C C . VAL A 1 88 ? -0.639 2.218 4.946 1.00 98.00 88 VAL A C 1
ATOM 659 O O . VAL A 1 88 ? -0.839 3.338 4.476 1.00 98.00 88 VAL A O 1
ATOM 662 N N . LEU A 1 89 ? -0.001 1.268 4.257 1.00 97.69 89 LEU A N 1
ATOM 663 C CA . LEU A 1 89 ? 0.556 1.490 2.917 1.00 97.69 89 LEU A CA 1
ATOM 664 C C . LEU A 1 89 ? -0.521 1.801 1.867 1.00 97.69 89 LEU A C 1
ATOM 666 O O . LEU A 1 89 ? -0.358 2.734 1.083 1.00 97.69 89 LEU A O 1
ATOM 670 N N . GLU A 1 90 ? -1.644 1.076 1.872 1.00 98.00 90 GLU A N 1
ATOM 671 C CA . GLU A 1 90 ? -2.795 1.362 1.003 1.00 98.00 90 GLU A CA 1
ATOM 672 C C . GLU A 1 90 ? -3.304 2.790 1.228 1.00 98.00 90 GLU A C 1
ATOM 674 O O . GLU A 1 90 ? -3.590 3.504 0.270 1.00 98.00 90 GLU A O 1
ATOM 679 N N . SER A 1 91 ? -3.366 3.236 2.483 1.00 98.00 91 SER A N 1
ATOM 680 C CA . SER A 1 91 ? -3.815 4.590 2.823 1.00 98.00 91 SER A CA 1
ATOM 681 C C . SER A 1 91 ? -2.844 5.673 2.344 1.00 98.00 91 SER A C 1
ATOM 683 O O . SER A 1 91 ? -3.283 6.725 1.873 1.00 98.00 91 SER A O 1
ATOM 685 N N . ALA A 1 92 ? -1.533 5.424 2.421 1.00 96.75 92 ALA A N 1
ATOM 686 C CA . ALA A 1 92 ? -0.523 6.331 1.879 1.00 96.75 92 ALA A CA 1
ATOM 687 C C . ALA A 1 92 ? -0.659 6.462 0.351 1.00 96.75 92 ALA A C 1
ATOM 689 O O . ALA A 1 92 ? -0.644 7.574 -0.179 1.00 96.75 92 ALA A O 1
ATOM 690 N N . VAL A 1 93 ? -0.870 5.340 -0.348 1.00 97.00 93 VAL A N 1
ATOM 691 C CA . VAL A 1 93 ? -1.098 5.306 -1.802 1.00 97.00 93 VAL A CA 1
ATOM 692 C C . VAL A 1 93 ? -2.384 6.036 -2.191 1.00 97.00 93 VAL A C 1
ATOM 694 O O . VAL A 1 93 ? -2.353 6.849 -3.112 1.00 97.00 93 VAL A O 1
ATOM 697 N N . TRP A 1 94 ? -3.499 5.806 -1.493 1.00 96.50 94 TRP A N 1
ATOM 698 C CA . TRP A 1 94 ? -4.755 6.517 -1.769 1.00 96.50 94 TRP A CA 1
ATOM 699 C C . TRP A 1 94 ? -4.634 8.021 -1.527 1.00 96.50 94 TRP A C 1
ATOM 701 O O . TRP A 1 94 ? -5.065 8.812 -2.359 1.00 96.50 94 TRP A O 1
ATOM 711 N N . SER A 1 95 ? -3.963 8.426 -0.448 1.00 94.06 95 SER A N 1
ATOM 712 C CA . SER A 1 95 ? -3.715 9.847 -0.170 1.00 94.06 95 SER A CA 1
ATOM 713 C C . SER A 1 95 ? -2.853 10.504 -1.253 1.00 94.06 95 SER A C 1
ATOM 715 O O . SER A 1 95 ? -3.131 11.623 -1.679 1.00 94.06 95 SER A O 1
ATOM 717 N N . ALA A 1 96 ? -1.821 9.800 -1.730 1.00 92.31 96 ALA A N 1
ATOM 718 C CA . ALA A 1 96 ? -0.998 10.234 -2.855 1.00 92.31 96 ALA A CA 1
ATOM 719 C C . ALA A 1 96 ? -1.815 10.356 -4.152 1.00 92.31 96 ALA A C 1
ATOM 721 O O . ALA A 1 96 ? -1.688 11.340 -4.881 1.00 92.31 96 ALA A O 1
ATOM 722 N N . TYR A 1 97 ? -2.681 9.376 -4.420 1.00 92.94 97 TYR A N 1
ATOM 723 C CA . TYR A 1 97 ? -3.544 9.354 -5.595 1.00 92.94 97 TYR A CA 1
ATOM 724 C C . TYR A 1 97 ? -4.507 10.549 -5.617 1.00 92.94 97 TYR A C 1
ATOM 726 O O . TYR A 1 97 ? -4.528 11.289 -6.601 1.00 92.94 97 TYR A O 1
ATOM 734 N N . HIS A 1 98 ? -5.233 10.794 -4.522 1.00 92.06 98 HIS A N 1
ATOM 735 C CA . HIS A 1 98 ? -6.187 11.907 -4.426 1.00 92.06 98 HIS A CA 1
ATOM 736 C C . HIS A 1 98 ? -5.499 13.269 -4.550 1.00 92.06 98 HIS A C 1
ATOM 738 O O . HIS A 1 98 ? -5.969 14.138 -5.284 1.00 92.06 98 HIS A O 1
ATOM 744 N N . ARG A 1 99 ? -4.318 13.453 -3.938 1.00 88.25 99 ARG A N 1
ATOM 745 C CA . ARG A 1 99 ? -3.528 14.689 -4.125 1.00 88.25 99 ARG A CA 1
ATOM 746 C C . ARG A 1 99 ? -3.142 14.927 -5.580 1.00 88.25 99 ARG A C 1
ATOM 748 O O . ARG A 1 99 ? -3.173 16.073 -6.031 1.00 88.25 99 ARG A O 1
ATOM 755 N N . ARG A 1 100 ? -2.759 13.868 -6.301 1.00 85.75 100 ARG A N 1
ATOM 756 C CA . ARG A 1 100 ? -2.394 13.956 -7.719 1.00 85.75 100 ARG A CA 1
ATOM 757 C C . ARG A 1 100 ? -3.603 14.330 -8.579 1.00 85.75 100 ARG A C 1
ATOM 759 O O . ARG A 1 100 ? -3.466 15.211 -9.423 1.00 85.75 100 ARG A O 1
ATOM 766 N N . GLN A 1 101 ? -4.764 13.719 -8.332 1.00 85.31 101 GLN A N 1
ATOM 767 C CA . GLN A 1 101 ? -6.018 14.031 -9.035 1.00 85.31 101 GLN A CA 1
ATOM 768 C C . GLN A 1 101 ? -6.470 15.476 -8.803 1.00 85.31 101 GLN A C 1
ATOM 770 O O . GLN A 1 101 ? -6.845 16.170 -9.741 1.00 85.31 101 GLN A O 1
ATOM 775 N N . ASN A 1 102 ? -6.336 15.976 -7.575 1.00 82.50 102 ASN A N 1
ATOM 776 C CA . ASN A 1 102 ? -6.734 17.339 -7.215 1.00 82.50 102 ASN A CA 1
ATOM 777 C C . ASN A 1 102 ? -5.717 18.419 -7.649 1.00 82.50 102 ASN A C 1
ATOM 779 O O . ASN A 1 102 ? -5.783 19.550 -7.170 1.00 82.50 102 ASN A O 1
ATOM 783 N N . HIS A 1 103 ? -4.740 18.084 -8.506 1.00 68.75 103 HIS A N 1
ATOM 784 C CA . HIS A 1 103 ? -3.636 18.954 -8.945 1.00 68.75 103 HIS A CA 1
ATOM 785 C C . HIS A 1 103 ? -2.829 19.608 -7.808 1.00 68.75 103 HIS A C 1
ATOM 787 O O . HIS A 1 103 ? -2.043 20.525 -8.036 1.00 68.75 103 HIS A O 1
ATOM 793 N N . GLN A 1 104 ? -2.906 19.083 -6.583 1.00 63.78 104 GLN A N 1
ATOM 794 C CA . GLN A 1 104 ? -2.130 19.557 -5.427 1.00 63.78 104 GLN A CA 1
ATOM 795 C C . GLN A 1 104 ? -0.669 19.052 -5.456 1.00 63.78 104 GLN A C 1
ATOM 797 O O . GLN A 1 104 ? 0.000 18.975 -4.421 1.00 63.78 104 GLN A O 1
ATOM 802 N N . GLY A 1 105 ? -0.199 18.653 -6.644 1.00 53.56 105 GLY A N 1
ATOM 803 C CA . GLY A 1 105 ? 0.994 17.847 -6.886 1.00 53.56 105 GLY A CA 1
ATOM 804 C C . GLY A 1 105 ? 2.049 18.473 -7.806 1.00 53.56 105 GLY A C 1
ATOM 805 O O . GLY A 1 105 ? 3.148 17.928 -7.878 1.00 53.56 105 GLY A O 1
ATOM 806 N N . SER A 1 106 ? 1.780 19.591 -8.493 1.00 46.06 106 SER A N 1
ATOM 807 C CA . SER A 1 106 ? 2.751 20.183 -9.427 1.00 46.06 106 SER A CA 1
ATOM 808 C C . SER A 1 106 ? 3.836 20.984 -8.695 1.00 46.06 106 SER A C 1
ATOM 810 O O . SER A 1 106 ? 3.543 21.974 -8.027 1.00 46.06 106 SER A O 1
ATOM 812 N N . GLY A 1 107 ? 5.097 20.564 -8.827 1.00 50.22 107 GLY A N 1
ATOM 813 C CA . GLY A 1 107 ? 6.300 21.367 -8.545 1.00 50.22 107 GLY A CA 1
ATOM 814 C C . GLY A 1 107 ? 6.666 21.646 -7.077 1.00 50.22 107 GLY A C 1
ATOM 815 O O . GLY A 1 107 ? 7.826 21.928 -6.807 1.00 50.22 107 GLY A O 1
ATOM 816 N N . VAL A 1 108 ? 5.734 21.532 -6.121 1.00 44.88 108 VAL A N 1
ATOM 817 C CA . VAL A 1 108 ? 5.969 21.812 -4.678 1.00 44.88 108 VAL A CA 1
ATOM 818 C C . VAL A 1 108 ? 5.735 20.565 -3.794 1.00 44.88 108 VAL A C 1
ATOM 820 O O . VAL A 1 108 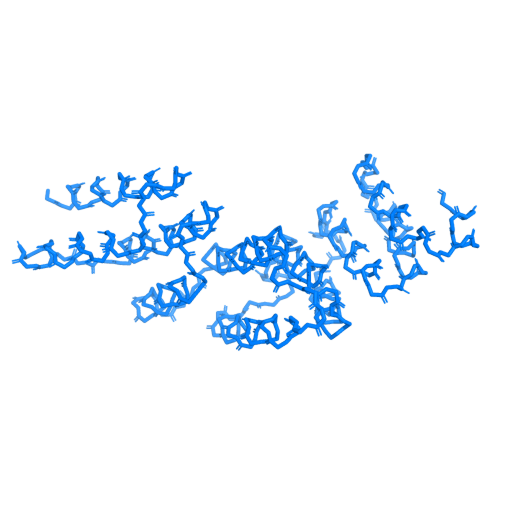? 5.803 20.615 -2.568 1.00 44.88 108 VAL A O 1
ATOM 823 N N . SER A 1 109 ? 5.449 19.407 -4.399 1.00 61.09 109 SER A N 1
ATOM 824 C CA . SER A 1 109 ? 4.835 18.256 -3.716 1.00 61.09 109 SER A CA 1
ATOM 825 C C . SER A 1 109 ? 5.798 17.234 -3.100 1.00 61.09 109 SER A C 1
ATOM 827 O O . SER A 1 109 ? 5.353 16.409 -2.301 1.00 61.09 109 SER A O 1
ATOM 829 N N . GLU A 1 110 ? 7.103 17.300 -3.387 1.00 69.50 110 GLU A N 1
ATOM 830 C CA . GLU A 1 110 ? 8.085 16.314 -2.903 1.00 69.50 110 GLU A CA 1
ATOM 831 C C . GLU A 1 110 ? 8.137 16.249 -1.368 1.00 69.50 110 GLU A C 1
ATOM 833 O O . GLU A 1 110 ? 8.202 15.166 -0.782 1.00 69.50 110 GLU A O 1
ATOM 838 N N . ARG A 1 111 ? 8.015 17.406 -0.699 1.00 81.69 111 ARG A N 1
ATOM 839 C CA . ARG A 1 111 ? 8.017 17.487 0.767 1.00 81.69 111 ARG A CA 1
ATOM 840 C C . ARG A 1 111 ? 6.900 16.651 1.384 1.00 81.69 111 ARG A C 1
ATOM 842 O O . ARG A 1 111 ? 7.160 15.912 2.320 1.00 81.69 111 ARG A O 1
ATOM 849 N N . TRP A 1 112 ? 5.681 16.710 0.845 1.00 87.06 112 TRP A N 1
ATOM 850 C CA . TRP A 1 112 ? 4.564 15.943 1.404 1.00 87.06 112 TRP A CA 1
ATOM 851 C C . TRP A 1 112 ? 4.760 14.433 1.230 1.00 87.06 112 TRP A C 1
ATOM 853 O O . TRP A 1 112 ? 4.466 13.674 2.153 1.00 87.06 112 TRP A O 1
ATOM 863 N N . TYR A 1 113 ? 5.273 13.986 0.077 1.00 88.44 113 TYR A N 1
ATOM 864 C CA . TYR A 1 113 ? 5.561 12.567 -0.153 1.00 88.44 113 TYR A CA 1
ATOM 865 C C . TYR A 1 113 ? 6.661 12.058 0.782 1.00 88.44 113 TYR A C 1
ATOM 867 O O . TYR A 1 113 ? 6.504 10.999 1.391 1.00 88.44 113 TYR A O 1
ATOM 875 N N . ASN A 1 114 ? 7.730 12.839 0.957 1.00 86.00 114 ASN A N 1
ATOM 876 C CA . ASN A 1 114 ? 8.813 12.517 1.882 1.00 86.00 114 ASN A CA 1
ATOM 877 C C . ASN A 1 114 ? 8.342 12.539 3.344 1.00 86.00 114 ASN A C 1
ATOM 879 O O . ASN A 1 114 ? 8.655 11.612 4.087 1.00 86.00 114 ASN A O 1
ATOM 883 N N . ASP A 1 115 ? 7.543 13.528 3.752 1.00 88.94 115 ASP A N 1
ATOM 884 C CA . ASP A 1 115 ? 6.967 13.612 5.101 1.00 88.94 115 ASP A CA 1
ATOM 885 C C . ASP A 1 115 ? 6.033 12.422 5.368 1.00 88.94 115 ASP A C 1
ATOM 887 O O . ASP A 1 115 ? 6.083 11.800 6.428 1.00 88.94 115 ASP A O 1
ATOM 891 N N . THR A 1 116 ? 5.209 12.054 4.385 1.00 91.06 116 THR A N 1
ATOM 892 C CA . THR A 1 116 ? 4.330 10.879 4.456 1.00 91.06 116 THR A CA 1
ATOM 893 C C . THR A 1 116 ? 5.147 9.605 4.627 1.00 91.06 116 THR A C 1
ATOM 895 O O . THR A 1 116 ? 4.869 8.816 5.530 1.00 91.06 116 THR A O 1
ATOM 898 N N . TRP A 1 117 ? 6.195 9.422 3.823 1.00 90.50 117 TRP A N 1
ATOM 899 C CA . TRP A 1 117 ? 7.069 8.257 3.927 1.00 90.50 117 TRP A CA 1
ATOM 900 C C . TRP A 1 117 ? 7.838 8.205 5.252 1.00 90.50 117 TRP A C 1
ATOM 902 O O . TRP A 1 117 ? 7.904 7.153 5.882 1.00 90.50 117 TRP A O 1
ATOM 912 N N . THR A 1 118 ? 8.335 9.347 5.732 1.00 91.31 118 THR A N 1
ATOM 913 C CA . THR A 1 118 ? 9.020 9.478 7.033 1.00 91.31 118 THR A CA 1
ATOM 914 C C . THR A 1 118 ? 8.123 9.056 8.197 1.00 91.31 118 THR A C 1
ATOM 916 O O . THR A 1 118 ? 8.613 8.635 9.238 1.00 91.31 118 THR A O 1
ATOM 919 N N . ARG A 1 119 ? 6.798 9.120 8.023 1.00 92.75 119 ARG A N 1
ATOM 920 C CA . ARG A 1 119 ? 5.823 8.631 9.007 1.00 92.75 119 ARG A CA 1
ATOM 921 C C . ARG A 1 119 ? 5.432 7.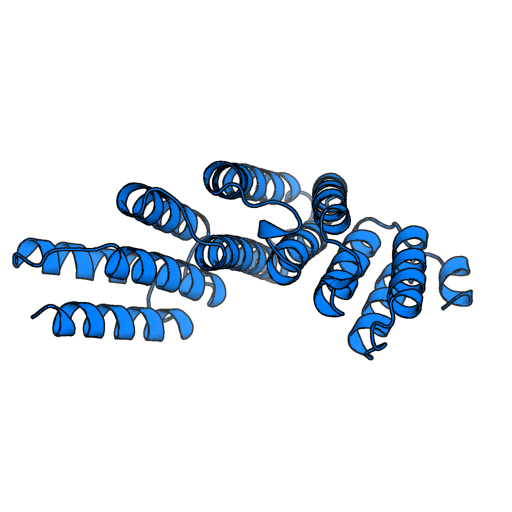163 8.809 1.00 92.75 119 ARG A C 1
ATOM 923 O O . ARG A 1 119 ? 5.040 6.517 9.773 1.00 92.75 119 ARG A O 1
ATOM 930 N N . VAL A 1 120 ? 5.542 6.628 7.592 1.00 92.88 120 VAL A N 1
ATOM 931 C CA . VAL A 1 120 ? 5.334 5.196 7.294 1.00 92.88 120 VAL A CA 1
ATOM 932 C C . VAL A 1 120 ? 6.508 4.351 7.790 1.00 92.88 120 VAL A C 1
ATOM 934 O O . VAL A 1 120 ? 6.308 3.263 8.321 1.00 92.88 120 VAL A O 1
ATOM 937 N N . GLU A 1 121 ? 7.736 4.838 7.628 1.00 91.00 121 GLU A N 1
ATOM 938 C CA . GLU A 1 121 ? 8.959 4.090 7.932 1.00 91.00 121 GLU A CA 1
ATOM 939 C C . GLU A 1 121 ? 9.038 3.590 9.392 1.00 91.00 121 GLU A C 1
ATOM 941 O O . GLU A 1 121 ? 9.313 2.402 9.580 1.00 91.00 121 GLU A O 1
ATOM 946 N N . PRO A 1 122 ? 8.686 4.387 10.423 1.00 90.44 122 PRO A N 1
ATOM 947 C CA . PRO A 1 122 ? 8.591 3.902 11.800 1.00 90.44 122 PRO A CA 1
ATOM 948 C C . PRO A 1 122 ? 7.577 2.769 11.990 1.00 90.44 122 PRO A C 1
ATOM 950 O O . PRO A 1 122 ? 7.821 1.866 12.785 1.00 90.44 122 PRO A O 1
ATOM 953 N N . VAL A 1 123 ? 6.464 2.772 11.247 1.00 91.06 123 VAL A N 1
ATOM 954 C CA . VAL A 1 123 ? 5.451 1.702 11.310 1.00 91.06 123 VAL A CA 1
ATOM 955 C C . VAL A 1 123 ? 6.027 0.392 10.776 1.00 91.06 123 VAL A C 1
ATOM 957 O O . VAL A 1 123 ? 5.829 -0.663 11.382 1.00 91.06 123 VAL A O 1
ATOM 960 N N . LEU A 1 124 ? 6.773 0.456 9.668 1.00 90.44 124 LEU A N 1
ATOM 961 C CA . LEU A 1 124 ? 7.462 -0.703 9.097 1.00 90.44 124 LEU A CA 1
ATOM 962 C C . LEU A 1 124 ? 8.521 -1.248 10.060 1.00 90.44 124 LEU A C 1
ATOM 964 O O . LEU A 1 124 ? 8.525 -2.443 10.350 1.00 90.44 124 LEU A O 1
ATOM 968 N N . GLN A 1 125 ? 9.372 -0.372 10.599 1.00 89.56 125 GLN A N 1
ATOM 969 C CA . GLN A 1 125 ? 10.447 -0.745 11.522 1.00 89.56 125 GLN A CA 1
ATOM 970 C C . GLN A 1 125 ? 9.908 -1.345 12.821 1.00 89.56 125 GLN A C 1
ATOM 972 O O . GLN A 1 125 ? 10.329 -2.428 13.214 1.00 89.56 125 GLN A O 1
ATOM 977 N N . ALA A 1 126 ? 8.934 -0.691 13.457 1.00 85.25 126 ALA A N 1
ATOM 978 C CA . ALA A 1 126 ? 8.361 -1.159 14.717 1.00 85.25 126 ALA A CA 1
ATOM 979 C C . ALA A 1 126 ? 7.576 -2.476 14.574 1.00 85.25 126 ALA A C 1
ATOM 981 O O . ALA A 1 126 ? 7.316 -3.147 15.570 1.00 85.25 126 ALA A O 1
ATOM 982 N N . SER A 1 127 ? 7.218 -2.852 13.343 1.00 86.69 127 SER A N 1
ATOM 983 C CA . SER A 1 127 ? 6.543 -4.116 13.028 1.00 86.69 127 SER A CA 1
ATOM 984 C C . SER A 1 127 ? 7.491 -5.167 12.434 1.00 86.69 127 SER A C 1
ATOM 986 O O . SER A 1 127 ? 7.025 -6.234 12.045 1.00 86.69 127 SER A O 1
ATOM 988 N N . ASN A 1 128 ? 8.800 -4.884 12.337 1.00 85.62 128 ASN A N 1
ATOM 989 C CA . ASN A 1 128 ? 9.803 -5.714 11.653 1.00 85.62 128 ASN A CA 1
ATOM 990 C C . ASN A 1 128 ? 9.419 -6.089 10.204 1.00 85.62 128 ASN A C 1
ATOM 992 O O . ASN A 1 128 ? 9.720 -7.180 9.727 1.00 85.62 128 ASN A O 1
ATOM 996 N N . MET A 1 129 ? 8.751 -5.181 9.488 1.00 87.19 129 MET A N 1
ATOM 997 C CA . MET A 1 129 ? 8.232 -5.430 8.142 1.00 87.19 129 MET A CA 1
ATOM 998 C C . MET A 1 129 ? 9.183 -4.894 7.075 1.00 87.19 129 MET A C 1
ATOM 1000 O O . MET A 1 129 ? 9.231 -3.691 6.809 1.00 87.19 129 MET A O 1
ATOM 1004 N N . ALA A 1 130 ? 9.899 -5.796 6.408 1.00 84.38 130 ALA A N 1
ATOM 1005 C CA . ALA A 1 130 ? 10.731 -5.482 5.252 1.00 84.38 130 ALA A CA 1
ATOM 1006 C C . ALA A 1 130 ? 10.760 -6.651 4.260 1.00 84.38 130 ALA A C 1
ATOM 1008 O O . ALA A 1 130 ? 10.676 -7.810 4.656 1.00 84.38 130 ALA A O 1
ATOM 1009 N N . GLY A 1 131 ? 10.913 -6.346 2.967 1.00 82.62 131 GLY A N 1
ATOM 1010 C CA . GLY A 1 131 ? 11.158 -7.348 1.926 1.00 82.62 131 GLY A CA 1
ATOM 1011 C C . GLY A 1 131 ? 10.159 -8.506 1.930 1.00 82.62 131 GLY A C 1
ATOM 1012 O O . GLY A 1 131 ? 8.980 -8.312 1.639 1.00 82.62 131 GLY A O 1
ATOM 1013 N N . GLU A 1 132 ? 10.648 -9.706 2.250 1.00 87.31 132 GLU A N 1
ATOM 1014 C CA . GLU A 1 132 ? 9.859 -10.941 2.305 1.00 87.31 132 GLU A CA 1
ATOM 1015 C C . GLU A 1 132 ? 8.698 -10.876 3.309 1.00 87.31 132 GLU A C 1
ATOM 1017 O O . GLU A 1 132 ? 7.580 -11.231 2.938 1.00 87.31 132 GLU A O 1
ATOM 1022 N N . GLU A 1 133 ? 8.913 -10.322 4.506 1.00 89.69 133 GLU A N 1
ATOM 1023 C CA . GLU A 1 133 ? 7.869 -10.174 5.538 1.00 89.69 133 GLU A CA 1
ATOM 1024 C C . GLU A 1 133 ? 6.740 -9.245 5.090 1.00 89.69 133 GLU A C 1
ATOM 1026 O O . GLU A 1 133 ? 5.579 -9.410 5.457 1.00 89.69 133 GLU A O 1
ATOM 1031 N N . LEU A 1 134 ? 7.055 -8.268 4.240 1.00 90.31 134 LEU A N 1
ATOM 1032 C CA . LEU A 1 134 ? 6.062 -7.357 3.678 1.00 90.31 134 LEU A CA 1
ATOM 1033 C C . LEU A 1 134 ? 5.290 -7.993 2.503 1.00 90.31 134 LEU A C 1
ATOM 1035 O O . LEU A 1 134 ? 4.157 -7.602 2.196 1.00 90.31 134 LEU A O 1
ATOM 1039 N N . GLY A 1 135 ? 5.905 -8.984 1.857 1.00 93.38 135 GLY A N 1
ATOM 1040 C CA . GLY A 1 135 ? 5.369 -9.706 0.715 1.00 93.38 135 GLY A CA 1
ATOM 1041 C C . GLY A 1 135 ? 5.210 -8.848 -0.544 1.00 93.38 135 GLY A C 1
ATOM 1042 O O . GLY A 1 135 ? 5.346 -7.621 -0.549 1.00 93.38 135 GLY A O 1
ATOM 1043 N N . SER A 1 136 ? 4.862 -9.510 -1.651 1.00 94.50 136 SER A N 1
ATOM 1044 C CA . SER A 1 136 ? 4.697 -8.854 -2.957 1.00 94.50 136 SER A CA 1
ATOM 1045 C C . SER A 1 136 ? 3.679 -7.713 -2.935 1.00 94.50 136 SER A C 1
ATOM 1047 O O . SER A 1 136 ? 3.902 -6.692 -3.577 1.00 94.50 136 SER A O 1
ATOM 1049 N N . LYS A 1 137 ? 2.587 -7.840 -2.167 1.00 96.06 137 LYS A N 1
ATOM 1050 C CA . LYS A 1 137 ? 1.564 -6.788 -2.077 1.00 96.06 137 LYS A CA 1
ATOM 1051 C C . LYS A 1 137 ? 2.101 -5.520 -1.412 1.00 96.06 137 LYS A C 1
ATOM 1053 O O . LYS A 1 137 ? 1.913 -4.437 -1.956 1.00 96.06 137 LYS A O 1
ATOM 1058 N N . GLY A 1 138 ? 2.751 -5.630 -0.254 1.00 96.06 138 GLY A N 1
ATOM 1059 C CA . GLY A 1 138 ? 3.232 -4.440 0.442 1.00 96.06 138 GLY A CA 1
ATOM 1060 C C . GLY A 1 138 ? 4.387 -3.766 -0.301 1.00 96.06 138 GLY A C 1
ATOM 1061 O O . GLY A 1 138 ? 4.389 -2.545 -0.429 1.00 96.06 138 GLY A O 1
ATOM 1062 N N . VAL A 1 139 ? 5.294 -4.531 -0.918 1.00 96.62 139 VAL A N 1
ATOM 1063 C CA . VAL A 1 139 ? 6.343 -3.943 -1.769 1.00 96.62 139 VAL A CA 1
ATOM 1064 C C . VAL A 1 139 ? 5.769 -3.282 -3.023 1.00 96.62 139 VAL A C 1
ATOM 1066 O O . VAL A 1 139 ? 6.225 -2.202 -3.399 1.00 96.62 139 VAL A O 1
ATOM 1069 N N . ALA A 1 140 ? 4.736 -3.866 -3.637 1.00 97.31 140 ALA A N 1
ATOM 1070 C CA . ALA A 1 140 ? 4.038 -3.240 -4.757 1.00 97.31 140 ALA A CA 1
ATOM 1071 C C . ALA A 1 140 ? 3.419 -1.891 -4.354 1.00 97.31 140 ALA A C 1
ATOM 1073 O O . ALA A 1 140 ? 3.494 -0.935 -5.118 1.00 97.31 140 ALA A O 1
ATOM 1074 N N . LEU A 1 141 ? 2.876 -1.773 -3.136 1.00 97.94 141 LEU A N 1
ATOM 1075 C CA . LEU A 1 141 ? 2.363 -0.502 -2.613 1.00 97.94 141 LEU A CA 1
ATOM 1076 C C . LEU A 1 141 ? 3.478 0.532 -2.400 1.00 97.94 141 LEU A C 1
ATOM 1078 O O . LEU A 1 141 ? 3.286 1.699 -2.738 1.00 97.94 141 LEU A O 1
ATOM 1082 N N . CYS A 1 142 ? 4.654 0.123 -1.910 1.00 96.69 142 CYS A N 1
ATOM 1083 C CA . CYS A 1 142 ? 5.819 1.010 -1.808 1.00 96.69 142 CYS A CA 1
ATOM 1084 C C . CYS A 1 142 ? 6.255 1.527 -3.190 1.00 96.69 142 CYS A C 1
ATOM 1086 O O . CYS A 1 142 ? 6.510 2.720 -3.353 1.00 96.69 142 CYS A O 1
ATOM 1088 N N . ALA A 1 143 ? 6.289 0.649 -4.197 1.00 97.38 143 ALA A N 1
ATOM 1089 C CA . ALA A 1 143 ? 6.589 1.027 -5.576 1.00 97.38 143 ALA A CA 1
ATOM 1090 C C . ALA A 1 143 ? 5.506 1.946 -6.169 1.00 97.38 143 ALA A C 1
ATOM 1092 O O . ALA A 1 143 ? 5.830 2.970 -6.766 1.00 97.38 143 ALA A O 1
ATOM 1093 N N . ARG A 1 144 ? 4.221 1.665 -5.924 1.00 96.75 144 ARG A N 1
ATOM 1094 C CA . ARG A 1 144 ? 3.111 2.531 -6.345 1.00 96.75 144 ARG A CA 1
ATOM 1095 C C . ARG A 1 144 ? 3.206 3.925 -5.727 1.00 96.75 144 ARG A C 1
ATOM 1097 O O . ARG A 1 144 ? 2.980 4.917 -6.415 1.00 96.75 144 ARG A O 1
ATOM 1104 N N . PHE A 1 145 ? 3.544 4.014 -4.443 1.00 95.69 145 PHE A N 1
ATOM 1105 C CA . PHE A 1 145 ? 3.751 5.296 -3.771 1.00 95.69 145 PHE A CA 1
ATOM 1106 C C . PHE A 1 145 ? 4.921 6.066 -4.399 1.00 95.69 145 PHE A C 1
ATOM 1108 O O . PHE A 1 145 ? 4.785 7.252 -4.696 1.00 95.69 145 PHE A O 1
ATOM 1115 N N . ALA A 1 146 ? 6.029 5.376 -4.696 1.00 94.31 146 ALA A N 1
ATOM 1116 C CA . ALA A 1 146 ? 7.161 5.958 -5.411 1.00 94.31 146 ALA A CA 1
ATOM 1117 C C . ALA A 1 146 ? 6.768 6.476 -6.807 1.00 94.31 146 ALA A C 1
ATOM 1119 O O . ALA A 1 146 ? 7.093 7.616 -7.136 1.00 94.31 146 ALA A O 1
ATOM 1120 N N . TYR A 1 147 ? 6.004 5.700 -7.583 1.00 93.56 147 TYR A N 1
ATOM 1121 C CA . TYR A 1 147 ? 5.453 6.119 -8.877 1.00 93.56 147 TYR A CA 1
ATOM 1122 C C . TYR A 1 147 ? 4.622 7.405 -8.763 1.00 93.56 147 TYR A C 1
ATOM 1124 O O . TYR A 1 147 ? 4.835 8.352 -9.515 1.00 93.56 147 TYR A O 1
ATOM 1132 N N . LEU A 1 148 ? 3.703 7.471 -7.794 1.00 91.69 148 LEU A N 1
ATOM 1133 C CA . LEU A 1 148 ? 2.845 8.645 -7.603 1.00 91.69 148 LEU A CA 1
ATOM 1134 C C . LEU A 1 148 ? 3.635 9.892 -7.191 1.00 91.69 148 LEU A C 1
ATOM 1136 O O . LEU A 1 148 ? 3.256 10.994 -7.580 1.00 91.69 148 LEU A O 1
ATOM 1140 N N . SER A 1 149 ? 4.713 9.702 -6.429 1.00 89.69 149 SER A N 1
ATOM 1141 C CA . SER A 1 149 ? 5.601 10.774 -5.974 1.00 89.69 149 SER A CA 1
ATOM 1142 C C . SER A 1 149 ? 6.610 11.252 -7.019 1.00 89.69 149 SER A C 1
ATOM 1144 O O . SER A 1 149 ? 7.226 12.293 -6.812 1.00 89.69 149 SER A O 1
ATOM 1146 N N . GLU A 1 150 ? 6.835 10.465 -8.080 1.00 90.31 150 GLU A N 1
ATOM 1147 C CA . GLU A 1 150 ? 7.902 10.670 -9.075 1.00 90.31 150 GLU A CA 1
ATOM 1148 C C . GLU A 1 150 ? 9.297 10.868 -8.431 1.00 90.31 150 GLU A C 1
ATOM 1150 O O . GLU A 1 150 ? 10.192 11.504 -8.984 1.00 90.31 150 GLU A O 1
ATOM 1155 N N . SER A 1 151 ? 9.504 10.300 -7.234 1.00 89.19 151 SER A N 1
ATOM 1156 C CA . SER A 1 151 ? 10.720 10.488 -6.440 1.00 89.19 151 SER A CA 1
ATOM 1157 C C . SER A 1 151 ? 11.739 9.379 -6.683 1.00 89.19 151 SER A C 1
ATOM 1159 O O . SER A 1 151 ? 11.511 8.206 -6.369 1.00 89.19 151 SER A O 1
ATOM 1161 N N . LYS A 1 152 ? 12.936 9.772 -7.133 1.00 91.00 152 LYS A N 1
ATOM 1162 C CA . LYS A 1 152 ? 14.090 8.871 -7.290 1.00 91.00 152 LYS A CA 1
ATOM 1163 C C . LYS A 1 152 ? 14.481 8.186 -5.979 1.00 91.00 152 LYS A C 1
ATOM 1165 O O . LYS A 1 152 ? 14.826 7.005 -5.982 1.00 91.00 152 LYS A O 1
ATOM 1170 N N . ASN A 1 153 ? 14.393 8.902 -4.859 1.00 91.25 153 ASN A N 1
ATOM 1171 C CA . ASN A 1 153 ? 14.733 8.364 -3.543 1.00 91.25 153 ASN A CA 1
ATOM 1172 C C . ASN A 1 153 ? 13.741 7.280 -3.109 1.00 91.25 153 ASN A C 1
ATOM 1174 O O . ASN A 1 153 ? 14.155 6.210 -2.660 1.00 91.25 153 ASN A O 1
ATOM 1178 N N . LEU A 1 154 ? 12.439 7.523 -3.284 1.00 92.12 154 LEU A N 1
ATOM 1179 C CA . LEU A 1 154 ? 11.408 6.539 -2.949 1.00 92.12 154 LEU A CA 1
ATOM 1180 C C . LEU A 1 154 ? 11.444 5.336 -3.900 1.00 92.12 154 LEU A C 1
ATOM 1182 O O . LEU A 1 154 ? 11.301 4.203 -3.442 1.00 92.12 154 LEU A O 1
ATOM 1186 N N . ALA A 1 155 ? 11.735 5.549 -5.187 1.00 94.50 155 ALA A N 1
ATOM 1187 C CA . ALA A 1 155 ? 11.933 4.462 -6.146 1.00 94.50 155 ALA A CA 1
ATOM 1188 C C . ALA A 1 155 ? 13.128 3.570 -5.762 1.00 94.50 155 ALA A C 1
ATOM 1190 O O . ALA A 1 155 ? 13.023 2.345 -5.812 1.00 94.50 155 ALA A O 1
ATOM 1191 N N . LEU A 1 156 ? 14.241 4.157 -5.303 1.00 94.50 156 LEU A N 1
ATOM 1192 C CA . LEU A 1 156 ? 15.398 3.397 -4.821 1.00 94.50 156 LEU A CA 1
ATOM 1193 C C . LEU A 1 156 ? 15.070 2.572 -3.566 1.00 94.50 156 LEU A C 1
ATOM 1195 O O . LEU A 1 156 ? 15.477 1.414 -3.471 1.00 94.50 156 LEU A O 1
ATOM 1199 N N . ARG A 1 157 ? 14.310 3.131 -2.617 1.00 92.44 157 ARG A N 1
ATOM 1200 C CA . ARG A 1 157 ? 13.855 2.389 -1.427 1.00 92.44 157 ARG A CA 1
ATOM 1201 C C . ARG A 1 157 ? 12.919 1.237 -1.805 1.00 92.44 157 ARG A C 1
ATOM 1203 O O . ARG A 1 157 ? 13.111 0.113 -1.342 1.00 92.44 157 ARG A O 1
ATOM 1210 N N . ALA A 1 158 ? 11.952 1.480 -2.690 1.00 95.38 158 ALA A N 1
ATOM 1211 C CA . ALA A 1 158 ? 11.070 0.433 -3.208 1.00 95.38 158 ALA A CA 1
ATOM 1212 C C . ALA A 1 158 ? 11.865 -0.680 -3.914 1.00 95.38 158 ALA A C 1
ATOM 1214 O O . ALA A 1 158 ? 11.597 -1.861 -3.697 1.00 95.38 158 ALA A O 1
ATOM 1215 N N . TRP A 1 159 ? 12.906 -0.321 -4.671 1.00 96.06 159 TRP A N 1
ATOM 1216 C CA . TRP A 1 159 ? 13.813 -1.275 -5.310 1.00 96.06 159 TRP A CA 1
ATOM 1217 C C . TRP A 1 159 ? 14.578 -2.148 -4.306 1.00 96.06 159 TRP A C 1
ATOM 1219 O O . TRP A 1 159 ? 14.730 -3.353 -4.517 1.00 96.06 159 TRP A O 1
ATOM 1229 N N . GLN A 1 160 ? 15.042 -1.572 -3.194 1.00 94.75 160 GLN A N 1
ATOM 1230 C CA . GLN A 1 160 ? 15.699 -2.332 -2.124 1.00 94.75 160 GLN A CA 1
ATOM 1231 C C . GLN A 1 160 ? 14.745 -3.365 -1.507 1.00 94.75 160 GLN A C 1
ATOM 1233 O O . GLN A 1 160 ? 15.118 -4.531 -1.362 1.00 94.75 160 GLN A O 1
ATOM 1238 N N . LEU A 1 161 ? 13.497 -2.972 -1.230 1.00 94.69 161 LEU A N 1
ATOM 1239 C CA . LEU A 1 161 ? 12.463 -3.882 -0.727 1.00 94.69 161 LEU A CA 1
ATOM 1240 C C . LEU A 1 161 ? 12.107 -4.972 -1.750 1.00 94.69 161 LEU A C 1
ATOM 1242 O O . LEU A 1 161 ? 12.000 -6.143 -1.394 1.00 94.69 161 LEU A O 1
ATOM 1246 N N . PHE A 1 162 ? 11.992 -4.613 -3.029 1.00 96.06 162 PHE A N 1
ATOM 1247 C CA . PHE A 1 162 ? 11.763 -5.553 -4.129 1.00 96.06 162 PHE A CA 1
ATOM 1248 C C . PHE A 1 162 ? 12.852 -6.616 -4.219 1.00 96.06 162 PHE A C 1
ATOM 1250 O O . PHE A 1 162 ? 12.567 -7.812 -4.331 1.00 96.06 162 PHE A O 1
ATOM 1257 N N . ARG A 1 163 ? 14.114 -6.194 -4.127 1.00 94.88 163 ARG A N 1
ATOM 1258 C CA . ARG A 1 163 ? 15.255 -7.106 -4.148 1.00 94.88 163 ARG A CA 1
ATOM 1259 C C . ARG A 1 163 ? 15.277 -8.062 -2.962 1.00 94.88 163 ARG A C 1
ATOM 1261 O O . ARG A 1 163 ? 15.748 -9.183 -3.134 1.00 94.88 163 ARG A O 1
ATOM 1268 N N . ALA A 1 164 ? 14.776 -7.631 -1.809 1.00 93.56 164 ALA A N 1
ATOM 1269 C CA . ALA A 1 164 ? 14.696 -8.451 -0.609 1.00 93.56 164 ALA A CA 1
ATOM 1270 C C . ALA A 1 164 ? 13.615 -9.546 -0.689 1.00 93.56 164 ALA A C 1
ATOM 1272 O O . ALA A 1 164 ? 13.682 -10.502 0.074 1.00 93.56 164 ALA A O 1
ATOM 1273 N N . ILE A 1 165 ? 12.657 -9.467 -1.625 1.00 93.31 165 ILE A N 1
ATOM 1274 C CA . ILE A 1 165 ? 11.721 -10.573 -1.887 1.00 93.31 165 ILE A CA 1
ATOM 1275 C C . ILE A 1 165 ? 12.418 -11.636 -2.755 1.00 93.31 165 ILE A C 1
ATOM 1277 O O . ILE A 1 165 ? 12.900 -11.288 -3.840 1.00 93.31 165 ILE A O 1
ATOM 1281 N N . PRO A 1 166 ? 12.420 -12.929 -2.381 1.00 91.69 166 PRO A N 1
ATOM 1282 C CA . PRO A 1 166 ? 12.927 -14.003 -3.237 1.00 91.69 166 PRO A CA 1
ATOM 1283 C C . PRO A 1 166 ? 12.200 -14.067 -4.594 1.00 91.69 166 PRO A C 1
ATOM 1285 O O . PRO A 1 166 ? 10.976 -13.938 -4.619 1.00 91.69 166 PRO A O 1
ATOM 1288 N N . PRO A 1 167 ? 12.882 -14.337 -5.728 1.00 91.25 167 PRO A N 1
ATOM 1289 C CA . PRO A 1 167 ? 12.249 -14.363 -7.054 1.00 91.25 167 PRO A CA 1
ATOM 1290 C C . PRO A 1 167 ? 10.985 -15.230 -7.145 1.00 91.25 167 PRO A C 1
ATOM 1292 O O . PRO A 1 167 ? 9.994 -14.793 -7.717 1.00 91.25 167 PRO A O 1
ATOM 1295 N N . LYS A 1 168 ? 10.986 -16.404 -6.498 1.00 90.62 168 LYS A N 1
ATOM 1296 C CA . LYS A 1 168 ? 9.844 -17.337 -6.431 1.00 90.62 168 LYS A CA 1
ATOM 1297 C C . LYS A 1 168 ? 8.591 -16.784 -5.733 1.00 90.62 168 LYS A C 1
ATOM 1299 O O . LYS A 1 168 ? 7.516 -17.344 -5.897 1.00 90.62 168 LYS A O 1
ATOM 1304 N N . HIS A 1 169 ? 8.726 -15.731 -4.925 1.00 92.00 169 HIS A N 1
ATOM 1305 C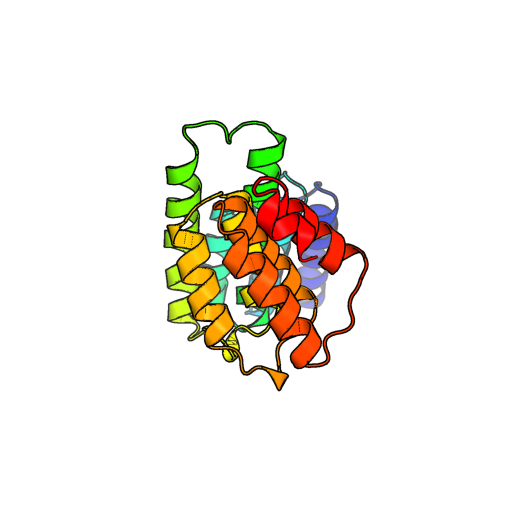 CA . HIS A 1 169 ? 7.618 -15.106 -4.190 1.00 92.00 169 HIS A CA 1
ATOM 1306 C C . HIS A 1 169 ? 7.103 -13.834 -4.881 1.00 92.00 169 HIS A C 1
ATOM 1308 O O . HIS A 1 169 ? 6.101 -13.255 -4.451 1.00 92.00 169 HIS A O 1
ATOM 1314 N N . ARG A 1 170 ? 7.773 -13.386 -5.952 1.00 94.06 170 ARG A N 1
ATOM 1315 C CA . ARG A 1 170 ? 7.367 -12.221 -6.744 1.00 94.06 170 ARG A CA 1
ATOM 1316 C C . ARG A 1 170 ? 6.263 -12.620 -7.719 1.00 94.06 170 ARG A C 1
ATOM 1318 O O . ARG A 1 170 ? 6.324 -13.678 -8.333 1.00 94.06 170 ARG A O 1
ATOM 1325 N N . ASN A 1 171 ? 5.267 -11.757 -7.877 1.00 93.56 171 ASN A N 1
ATOM 1326 C CA . ASN A 1 171 ? 4.149 -11.943 -8.803 1.00 93.56 171 ASN A CA 1
ATOM 1327 C C . ASN A 1 171 ? 4.047 -10.775 -9.800 1.00 93.56 171 ASN A C 1
ATOM 1329 O O . ASN A 1 171 ? 4.755 -9.777 -9.679 1.00 93.56 171 ASN A O 1
ATOM 1333 N N . SER A 1 172 ? 3.155 -10.884 -10.787 1.00 94.38 172 SER A N 1
ATOM 1334 C CA . SER A 1 172 ? 2.966 -9.852 -11.819 1.00 94.38 172 SER A CA 1
ATOM 1335 C C . SER A 1 172 ? 2.695 -8.458 -11.243 1.00 94.38 172 SER A C 1
ATOM 1337 O O . SER A 1 172 ? 3.208 -7.477 -11.773 1.00 94.38 172 SER A O 1
ATOM 1339 N N . LEU A 1 173 ? 1.962 -8.372 -10.127 1.00 95.00 173 LEU A N 1
ATOM 1340 C CA . LEU A 1 173 ? 1.657 -7.115 -9.444 1.00 95.00 173 LEU A CA 1
ATOM 1341 C C . LEU A 1 173 ? 2.928 -6.372 -9.009 1.00 95.00 173 LEU A C 1
ATOM 1343 O O . LEU A 1 173 ? 3.097 -5.206 -9.354 1.00 95.00 173 LEU A O 1
ATOM 1347 N N . VAL A 1 174 ? 3.831 -7.026 -8.268 1.00 95.75 174 VAL A N 1
ATOM 1348 C CA . VAL A 1 174 ? 5.034 -6.345 -7.757 1.00 95.75 174 VAL A CA 1
ATOM 1349 C C . VAL A 1 174 ? 5.996 -5.959 -8.882 1.00 95.75 174 VAL A C 1
ATOM 1351 O O . VAL A 1 174 ? 6.627 -4.906 -8.815 1.00 95.75 174 VAL A O 1
ATOM 1354 N N . TYR A 1 175 ? 6.061 -6.760 -9.950 1.00 97.19 175 TYR A N 1
ATOM 1355 C CA . TYR A 1 175 ? 6.800 -6.402 -11.159 1.00 97.19 175 TYR A CA 1
ATOM 1356 C C . TYR A 1 175 ? 6.207 -5.164 -11.835 1.00 97.19 175 TYR A C 1
ATOM 1358 O O . TYR A 1 175 ? 6.937 -4.207 -12.075 1.00 97.19 175 TYR A O 1
ATOM 1366 N N . ARG A 1 176 ? 4.891 -5.149 -12.078 1.00 96.62 176 ARG A N 1
ATOM 1367 C CA . ARG A 1 176 ? 4.187 -4.029 -12.718 1.00 96.62 176 ARG A CA 1
ATOM 1368 C C . ARG A 1 176 ? 4.418 -2.719 -11.973 1.00 96.62 176 ARG A C 1
ATOM 1370 O O . ARG A 1 176 ? 4.847 -1.743 -12.579 1.00 96.62 176 ARG A O 1
ATOM 1377 N N . GLU A 1 177 ? 4.189 -2.701 -10.660 1.00 97.50 177 GLU A N 1
ATOM 1378 C CA . GLU A 1 177 ? 4.348 -1.469 -9.877 1.00 97.50 177 GLU A CA 1
ATOM 1379 C C . GLU A 1 177 ? 5.806 -0.995 -9.823 1.00 97.50 177 GLU A C 1
ATOM 1381 O O . GLU A 1 177 ? 6.064 0.206 -9.891 1.00 97.50 177 GLU A O 1
ATOM 1386 N N . MET A 1 178 ? 6.776 -1.915 -9.748 1.00 97.94 178 MET A N 1
ATOM 1387 C CA . MET A 1 178 ? 8.195 -1.549 -9.749 1.00 97.94 178 MET A CA 1
ATOM 1388 C C . MET A 1 178 ? 8.656 -1.018 -11.115 1.00 97.94 178 MET A C 1
ATOM 1390 O O . MET A 1 178 ? 9.399 -0.040 -11.156 1.00 97.94 178 MET A O 1
ATOM 1394 N N . ILE A 1 179 ? 8.190 -1.602 -12.227 1.00 97.56 179 ILE A N 1
ATOM 1395 C CA . ILE A 1 179 ? 8.421 -1.071 -13.583 1.00 97.56 179 ILE A CA 1
ATOM 1396 C C . ILE A 1 179 ? 7.861 0.349 -13.691 1.00 97.56 179 ILE A C 1
ATOM 1398 O O . ILE A 1 179 ? 8.577 1.251 -14.122 1.00 97.56 179 ILE A O 1
ATOM 1402 N N . GLY A 1 180 ? 6.622 0.565 -13.238 1.00 96.44 180 GLY A N 1
ATOM 1403 C CA . GLY A 1 180 ? 6.008 1.893 -13.219 1.00 96.44 180 GLY A CA 1
ATOM 1404 C C . GLY A 1 180 ? 6.841 2.900 -12.423 1.00 96.44 180 GLY A C 1
ATOM 1405 O O . GLY A 1 180 ? 7.149 3.982 -12.921 1.00 96.44 180 GLY A O 1
ATOM 1406 N N . ALA A 1 181 ? 7.285 2.531 -11.218 1.00 96.56 181 ALA A N 1
ATOM 1407 C CA . ALA A 1 181 ? 8.128 3.385 -10.380 1.00 96.56 181 ALA A CA 1
ATOM 1408 C C . ALA A 1 181 ? 9.464 3.760 -11.046 1.00 96.56 181 ALA A C 1
ATOM 1410 O O . ALA A 1 181 ? 9.909 4.898 -10.908 1.00 96.56 181 ALA A O 1
ATOM 1411 N N . LEU A 1 182 ? 10.091 2.834 -11.780 1.00 96.44 182 LEU A N 1
ATOM 1412 C CA . LEU A 1 182 ? 11.314 3.098 -12.550 1.00 96.44 182 LEU A CA 1
ATOM 1413 C C . LEU A 1 182 ? 11.051 4.033 -13.740 1.00 96.44 182 LEU A C 1
ATOM 1415 O O . LEU A 1 182 ? 11.828 4.961 -13.968 1.00 96.44 182 LEU A O 1
ATOM 1419 N N . GLY A 1 183 ? 9.938 3.836 -14.450 1.00 94.31 183 GLY A N 1
ATOM 1420 C CA . GLY A 1 183 ? 9.503 4.710 -15.541 1.00 94.31 183 GLY A CA 1
ATOM 1421 C C . GLY A 1 183 ? 9.254 6.149 -15.091 1.00 94.31 183 GLY A C 1
ATOM 1422 O O . GLY A 1 183 ? 9.750 7.087 -15.712 1.00 94.31 183 GLY A O 1
ATOM 1423 N N . ALA A 1 184 ? 8.578 6.334 -13.952 1.00 91.75 184 ALA A N 1
ATOM 1424 C CA . ALA A 1 184 ? 8.308 7.656 -13.374 1.00 91.75 184 ALA A CA 1
ATOM 1425 C C . ALA A 1 184 ? 9.582 8.468 -13.085 1.00 91.75 184 ALA A C 1
ATOM 1427 O O . ALA A 1 184 ? 9.565 9.694 -13.149 1.00 91.75 184 ALA A O 1
ATOM 1428 N N . VAL A 1 185 ? 10.702 7.794 -12.806 1.00 92.50 185 VAL A N 1
ATOM 1429 C CA . VAL A 1 185 ? 12.006 8.430 -12.551 1.00 92.50 185 VAL A CA 1
ATOM 1430 C C . VAL A 1 185 ? 12.939 8.374 -13.764 1.00 92.50 185 VAL A C 1
ATOM 1432 O O . VAL A 1 185 ? 14.148 8.567 -13.622 1.00 92.50 185 VAL A O 1
ATOM 1435 N N . ARG A 1 186 ? 12.375 8.132 -14.957 1.00 92.88 186 ARG A N 1
ATOM 1436 C CA . ARG A 1 186 ? 13.058 8.090 -16.260 1.00 92.88 186 ARG A CA 1
ATOM 1437 C C . ARG A 1 186 ? 14.184 7.058 -16.338 1.00 92.88 186 ARG A C 1
ATOM 1439 O O . ARG A 1 186 ? 15.225 7.315 -16.934 1.00 92.88 186 ARG A O 1
ATOM 1446 N N . ASN A 1 187 ? 13.986 5.894 -15.725 1.00 93.94 187 ASN A N 1
ATOM 1447 C CA . ASN A 1 187 ? 14.923 4.775 -15.804 1.00 93.94 187 ASN A CA 1
ATOM 1448 C C . ASN A 1 187 ? 14.379 3.662 -16.719 1.00 93.94 187 ASN A C 1
ATOM 1450 O O . ASN A 1 187 ? 14.048 2.565 -16.258 1.00 93.94 187 ASN A O 1
ATOM 1454 N N . SER A 1 188 ? 14.262 3.978 -18.013 1.00 93.69 188 SER A N 1
ATOM 1455 C CA . SER A 1 188 ? 13.695 3.107 -19.054 1.00 93.69 188 SER A CA 1
ATOM 1456 C C . SER A 1 188 ? 14.446 1.779 -19.187 1.00 93.69 188 SER A C 1
ATOM 1458 O O . SER A 1 188 ? 13.825 0.720 -19.247 1.00 93.69 188 SER A O 1
ATOM 1460 N N . GLU A 1 189 ? 15.781 1.806 -19.146 1.00 93.31 189 GLU A N 1
ATOM 1461 C CA . GLU A 1 189 ? 16.612 0.597 -19.238 1.00 93.31 189 GLU A CA 1
ATOM 1462 C C . GLU A 1 189 ? 16.331 -0.383 -18.094 1.00 93.31 189 GLU A C 1
ATOM 1464 O O . GLU A 1 189 ? 16.144 -1.582 -18.318 1.00 93.31 189 GLU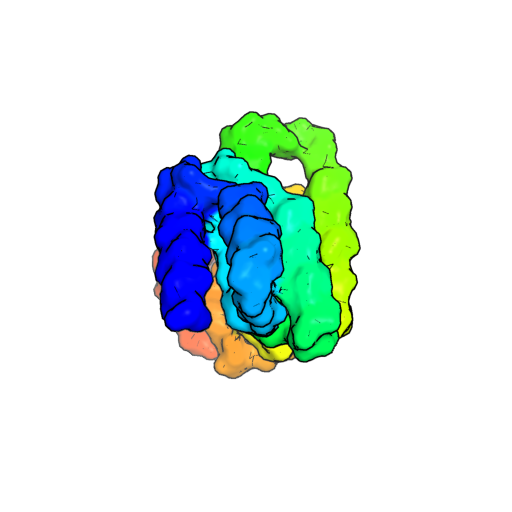 A O 1
ATOM 1469 N N . ALA A 1 190 ? 16.254 0.114 -16.853 1.00 94.62 190 ALA A N 1
ATOM 1470 C CA . ALA A 1 190 ? 15.938 -0.734 -15.710 1.00 94.62 190 ALA A CA 1
ATOM 1471 C C . ALA A 1 190 ? 14.498 -1.262 -15.778 1.00 94.62 190 ALA A C 1
ATOM 1473 O O . ALA A 1 190 ? 14.257 -2.406 -15.388 1.00 94.62 190 ALA A O 1
ATOM 1474 N N . ALA A 1 191 ? 13.551 -0.464 -16.283 1.00 95.31 191 ALA A N 1
ATOM 1475 C CA . ALA A 1 191 ? 12.164 -0.879 -16.478 1.00 95.31 191 ALA A CA 1
ATOM 1476 C C . ALA A 1 191 ? 12.055 -2.031 -17.498 1.00 95.31 191 ALA A C 1
ATOM 1478 O O . ALA A 1 191 ? 11.455 -3.066 -17.189 1.00 95.31 191 ALA A O 1
ATOM 1479 N N . LEU A 1 192 ? 12.704 -1.906 -18.661 1.00 94.69 192 LEU A N 1
ATOM 1480 C CA . LEU A 1 192 ? 12.772 -2.967 -19.671 1.00 94.69 192 LEU A CA 1
ATOM 1481 C C . LEU A 1 192 ? 13.518 -4.204 -19.152 1.00 94.69 192 LEU A C 1
ATOM 1483 O O . LEU A 1 192 ? 13.053 -5.337 -19.305 1.00 94.69 192 LEU A O 1
ATOM 1487 N N . GLY A 1 193 ? 14.664 -4.008 -18.500 1.00 95.06 193 GLY A N 1
ATOM 1488 C CA . GLY A 1 193 ? 15.426 -5.095 -17.888 1.00 95.06 193 GLY A CA 1
ATOM 1489 C C . GLY A 1 193 ? 14.588 -5.876 -16.876 1.00 95.06 193 GLY A C 1
ATOM 1490 O O . GLY A 1 193 ? 14.647 -7.107 -16.829 1.00 95.06 193 GLY A O 1
ATOM 1491 N N . LEU A 1 194 ? 13.743 -5.184 -16.110 1.00 95.75 194 LEU A N 1
ATOM 1492 C CA . LEU A 1 194 ? 12.860 -5.812 -15.139 1.00 95.75 194 LEU A CA 1
ATOM 1493 C C . LEU A 1 194 ? 11.732 -6.620 -15.799 1.00 95.75 194 LEU A C 1
ATOM 1495 O O . LEU A 1 194 ? 11.402 -7.694 -15.289 1.00 95.75 194 LEU A O 1
ATOM 1499 N N . LEU A 1 195 ? 11.207 -6.178 -16.949 1.00 95.62 195 LEU A N 1
ATOM 1500 C CA . LEU A 1 195 ? 10.287 -6.974 -17.771 1.00 95.62 195 LEU A CA 1
ATOM 1501 C C . LEU A 1 195 ? 10.960 -8.265 -18.261 1.00 95.62 195 LEU A C 1
ATOM 1503 O O . LEU A 1 195 ? 10.423 -9.355 -18.060 1.00 95.62 195 LEU A O 1
ATOM 1507 N N . LYS A 1 196 ? 12.171 -8.162 -18.825 1.00 94.88 196 LYS A N 1
ATOM 1508 C CA . LYS A 1 196 ? 12.961 -9.320 -19.286 1.00 94.88 196 LYS A CA 1
ATOM 1509 C C . LYS A 1 196 ? 13.210 -10.317 -18.140 1.00 94.88 196 LYS A C 1
ATOM 1511 O O . LYS A 1 196 ? 13.083 -11.529 -18.320 1.00 94.88 196 LYS A O 1
ATOM 1516 N N . VAL A 1 197 ? 13.496 -9.822 -16.932 1.00 95.19 197 VAL A N 1
ATOM 1517 C CA . VAL A 1 197 ? 13.635 -10.653 -15.721 1.00 95.19 197 VAL A CA 1
ATOM 1518 C C . VAL A 1 197 ? 12.309 -11.299 -15.307 1.00 95.19 197 VAL A C 1
ATOM 1520 O O . VAL A 1 197 ? 12.316 -12.459 -14.900 1.00 95.19 197 VAL A O 1
ATOM 1523 N N . ALA A 1 198 ? 11.180 -10.591 -15.401 1.00 94.81 198 ALA A N 1
ATOM 1524 C CA . ALA A 1 198 ? 9.863 -11.152 -15.091 1.00 94.81 198 ALA A CA 1
ATOM 1525 C C . ALA A 1 198 ? 9.545 -12.353 -15.997 1.00 94.81 198 ALA A C 1
ATOM 1527 O O . ALA A 1 198 ? 9.189 -13.419 -15.495 1.00 94.81 198 ALA A O 1
ATOM 1528 N N . ILE A 1 199 ? 9.775 -12.207 -17.307 1.00 93.94 199 ILE A N 1
ATOM 1529 C CA . ILE A 1 199 ? 9.596 -13.273 -18.305 1.00 93.94 199 ILE A CA 1
ATOM 1530 C C . ILE A 1 199 ? 10.483 -14.474 -17.968 1.00 93.94 199 ILE A C 1
ATOM 1532 O O . ILE A 1 199 ? 10.004 -15.605 -17.899 1.00 93.94 199 ILE A O 1
ATOM 1536 N N . LYS A 1 200 ? 11.769 -14.232 -17.682 1.00 94.50 200 LYS A N 1
ATOM 1537 C CA . LYS A 1 200 ? 12.718 -15.286 -17.295 1.00 94.50 200 LYS A CA 1
ATOM 1538 C C . LYS A 1 200 ? 12.288 -16.037 -16.031 1.00 94.50 200 LYS A C 1
ATOM 1540 O O . LYS A 1 200 ? 12.544 -17.231 -15.914 1.00 94.50 200 LYS A O 1
ATOM 1545 N N . ASN A 1 201 ? 11.630 -15.351 -15.100 1.00 93.31 201 ASN A N 1
ATOM 1546 C CA . ASN A 1 201 ? 11.114 -15.942 -13.867 1.00 93.31 201 ASN A CA 1
ATOM 1547 C C . ASN A 1 201 ? 9.744 -16.623 -14.043 1.00 93.31 201 ASN A C 1
ATOM 1549 O O . ASN A 1 201 ? 9.152 -17.042 -13.050 1.00 93.31 201 ASN A O 1
ATOM 1553 N N . GLY A 1 202 ? 9.234 -16.741 -15.273 1.00 93.38 202 GLY A N 1
ATOM 1554 C CA . GLY A 1 202 ? 7.967 -17.412 -15.567 1.00 93.38 202 GLY A CA 1
ATOM 1555 C C . GLY A 1 202 ? 6.727 -16.593 -15.206 1.00 93.38 202 GLY A C 1
ATOM 1556 O O . GLY A 1 202 ? 5.647 -17.158 -15.053 1.00 93.38 202 GLY A O 1
ATOM 1557 N N . ILE A 1 203 ? 6.856 -15.272 -15.050 1.00 94.56 203 ILE A N 1
ATOM 1558 C CA . ILE A 1 203 ? 5.705 -14.394 -14.822 1.00 94.56 203 ILE A CA 1
ATOM 1559 C C . ILE A 1 203 ? 4.931 -14.236 -16.130 1.00 94.56 203 ILE A C 1
ATOM 1561 O O . ILE A 1 203 ? 5.487 -13.804 -17.139 1.00 94.56 203 ILE A O 1
ATOM 1565 N N . THR A 1 204 ? 3.632 -14.538 -16.101 1.00 89.81 204 THR A N 1
ATOM 1566 C CA . THR A 1 204 ? 2.744 -14.327 -17.247 1.00 89.81 204 THR A CA 1
ATOM 1567 C C . THR A 1 204 ? 2.706 -12.849 -17.632 1.00 89.81 204 THR A C 1
ATOM 1569 O O . THR A 1 204 ? 2.349 -11.991 -16.820 1.00 89.81 204 THR A O 1
ATOM 1572 N N . LEU A 1 205 ? 3.036 -12.566 -18.890 1.00 87.44 205 LEU A N 1
ATOM 1573 C CA . LEU A 1 205 ? 2.879 -11.255 -19.513 1.00 87.44 205 LEU A CA 1
ATOM 1574 C C . LEU A 1 205 ? 1.390 -10.922 -19.649 1.00 87.44 205 LEU A C 1
ATOM 1576 O O . LEU A 1 205 ? 0.698 -11.448 -20.517 1.00 87.44 205 LEU A O 1
ATOM 1580 N N . THR A 1 206 ? 0.892 -10.049 -18.778 1.00 90.75 206 THR A N 1
ATOM 1581 C CA . THR A 1 206 ? -0.442 -9.460 -18.919 1.00 90.75 206 THR A CA 1
ATOM 1582 C C . THR A 1 206 ? -0.368 -8.189 -19.762 1.00 90.75 206 THR A C 1
ATOM 1584 O O . THR A 1 206 ? 0.670 -7.524 -19.801 1.00 90.75 206 THR A O 1
ATOM 1587 N N . SER A 1 207 ? -1.483 -7.803 -20.390 1.00 89.69 207 SER A N 1
ATOM 1588 C CA . SER A 1 207 ? -1.573 -6.537 -21.130 1.00 89.69 207 SER A CA 1
ATOM 1589 C C . SER A 1 207 ? -1.194 -5.340 -20.257 1.00 89.69 207 SER A C 1
ATOM 1591 O O . SER A 1 207 ? -0.486 -4.452 -20.710 1.00 89.69 207 SER A O 1
ATOM 1593 N N . GLU A 1 208 ? -1.589 -5.341 -18.981 1.00 90.88 208 GLU A N 1
ATOM 1594 C CA . GLU A 1 208 ? -1.228 -4.280 -18.036 1.00 90.88 208 GLU A CA 1
ATOM 1595 C C . GLU A 1 208 ? 0.280 -4.196 -17.781 1.00 90.88 208 GLU A C 1
ATOM 1597 O O . GLU A 1 208 ? 0.825 -3.096 -17.722 1.00 90.88 208 GLU A O 1
ATOM 1602 N N . LEU A 1 209 ? 0.963 -5.339 -17.625 1.00 91.88 209 LEU A N 1
ATOM 1603 C CA . LEU A 1 209 ? 2.409 -5.365 -17.410 1.00 91.88 209 LEU A CA 1
ATOM 1604 C C . LEU A 1 209 ? 3.139 -4.808 -18.635 1.00 91.88 209 LEU A C 1
ATOM 1606 O O . LEU A 1 209 ? 3.997 -3.946 -18.479 1.00 91.88 209 LEU A O 1
ATOM 1610 N N . TYR A 1 210 ? 2.742 -5.245 -19.834 1.00 91.12 210 TYR A N 1
ATOM 1611 C CA . TYR A 1 210 ? 3.313 -4.764 -21.091 1.00 91.12 210 TYR A CA 1
ATOM 1612 C C . TYR A 1 210 ? 3.078 -3.263 -21.297 1.00 91.12 210 TYR A C 1
ATOM 1614 O O . TYR A 1 210 ? 4.031 -2.524 -21.529 1.00 91.12 210 TYR A O 1
ATOM 1622 N N . MET A 1 211 ? 1.836 -2.789 -21.135 1.00 92.62 211 MET A N 1
ATOM 1623 C CA . MET A 1 211 ? 1.503 -1.367 -21.277 1.00 92.62 211 MET A CA 1
ATOM 1624 C C . MET A 1 211 ? 2.255 -0.502 -20.264 1.00 92.62 211 MET A C 1
ATOM 1626 O O . MET A 1 211 ? 2.786 0.539 -20.635 1.00 92.62 211 MET A O 1
ATOM 1630 N N . THR A 1 212 ? 2.388 -0.961 -19.014 1.00 93.94 212 THR A N 1
ATOM 1631 C CA . THR A 1 212 ? 3.182 -0.249 -17.999 1.00 93.94 212 THR A CA 1
ATOM 1632 C C . THR A 1 212 ? 4.653 -0.154 -18.411 1.00 93.94 212 THR A C 1
ATOM 1634 O O . THR A 1 212 ? 5.279 0.886 -18.213 1.00 93.94 212 THR A O 1
ATOM 1637 N N . THR A 1 213 ? 5.231 -1.213 -18.994 1.00 93.62 213 THR A N 1
ATOM 1638 C CA . THR A 1 213 ? 6.611 -1.158 -19.500 1.00 93.62 213 THR A CA 1
ATOM 1639 C C . THR A 1 213 ? 6.738 -0.232 -20.702 1.00 93.62 213 THR A C 1
ATOM 1641 O O . THR A 1 213 ? 7.681 0.555 -20.747 1.00 93.62 213 THR A O 1
ATOM 1644 N N . TYR A 1 214 ? 5.790 -0.278 -21.637 1.00 93.19 214 TYR A N 1
ATOM 1645 C CA . TYR A 1 214 ? 5.766 0.621 -22.786 1.00 93.19 214 TYR A CA 1
ATOM 1646 C C . TYR A 1 214 ? 5.707 2.088 -22.346 1.00 93.19 214 TYR A C 1
ATOM 1648 O O . TYR A 1 214 ? 6.532 2.892 -22.772 1.00 93.19 214 TYR A O 1
ATOM 1656 N N . GLU A 1 215 ? 4.806 2.433 -21.423 1.00 92.19 215 GLU A N 1
ATOM 1657 C CA . GLU A 1 215 ? 4.722 3.775 -20.837 1.00 92.19 215 GLU A CA 1
ATOM 1658 C C . GLU A 1 215 ? 6.033 4.177 -20.152 1.00 92.19 215 GLU A C 1
ATOM 1660 O O . GLU A 1 215 ? 6.550 5.267 -20.403 1.00 92.19 215 GLU A O 1
ATOM 1665 N N . ALA A 1 216 ? 6.612 3.280 -19.347 1.00 92.62 216 ALA A N 1
ATOM 1666 C CA . ALA A 1 216 ? 7.876 3.516 -18.655 1.00 92.62 216 ALA A CA 1
ATOM 1667 C C . ALA A 1 216 ? 9.053 3.762 -19.612 1.00 92.62 216 ALA A C 1
ATOM 1669 O O . ALA A 1 216 ? 9.961 4.518 -19.268 1.00 92.62 216 ALA A O 1
ATOM 1670 N N . CYS A 1 217 ? 9.034 3.146 -20.796 1.00 92.88 217 CYS A N 1
ATOM 1671 C CA . CYS A 1 217 ? 10.092 3.266 -21.799 1.00 92.88 217 CYS A CA 1
ATOM 1672 C C . CYS A 1 217 ? 9.812 4.341 -22.855 1.00 92.88 217 CYS A C 1
ATOM 1674 O O . CYS A 1 217 ? 10.726 4.701 -23.585 1.00 92.88 217 CYS A O 1
ATOM 1676 N N . SER A 1 218 ? 8.593 4.886 -22.925 1.00 90.06 218 SER A N 1
ATOM 1677 C CA . SER A 1 218 ? 8.131 5.779 -24.004 1.00 90.06 218 SER A CA 1
ATOM 1678 C C . SER A 1 218 ? 8.988 7.032 -24.230 1.00 90.06 218 SER A C 1
ATOM 1680 O O . SER A 1 218 ? 8.969 7.607 -25.316 1.00 90.06 218 SER A O 1
ATOM 1682 N N . TYR A 1 219 ? 9.764 7.443 -23.227 1.00 80.94 219 TYR A N 1
ATOM 1683 C CA . TYR A 1 219 ? 10.684 8.578 -23.303 1.00 80.94 219 TYR A CA 1
ATOM 1684 C C . TYR A 1 219 ? 12.031 8.250 -23.970 1.00 80.94 219 TYR A C 1
ATOM 1686 O O . TYR A 1 219 ? 12.807 9.169 -24.227 1.00 80.94 219 TYR A O 1
ATOM 1694 N N . ASP A 1 220 ? 12.316 6.972 -24.235 1.00 87.62 220 ASP A N 1
ATOM 1695 C CA . ASP A 1 220 ? 13.555 6.485 -24.843 1.00 87.62 220 ASP A CA 1
ATOM 1696 C C . ASP A 1 220 ? 13.251 5.617 -26.084 1.00 87.62 220 ASP A C 1
ATOM 1698 O O . ASP A 1 220 ? 12.979 4.417 -25.965 1.00 87.62 220 ASP A O 1
ATOM 1702 N N . PRO A 1 221 ? 13.296 6.205 -27.296 1.00 85.50 221 PRO A N 1
ATOM 1703 C CA . PRO A 1 221 ? 12.983 5.496 -28.534 1.00 85.50 221 PRO A CA 1
ATOM 1704 C C . PRO A 1 221 ? 13.861 4.270 -28.800 1.00 85.50 221 PRO A C 1
ATOM 1706 O O . PRO A 1 221 ? 13.398 3.344 -29.461 1.00 85.50 221 PRO A O 1
ATOM 1709 N N . ALA A 1 222 ? 15.105 4.249 -28.307 1.00 85.06 222 ALA A N 1
ATOM 1710 C CA . ALA A 1 222 ? 15.996 3.106 -28.492 1.00 85.06 222 ALA A CA 1
ATOM 1711 C C . ALA A 1 222 ? 15.527 1.913 -27.649 1.00 85.06 222 ALA A C 1
ATOM 1713 O O . ALA A 1 222 ? 15.441 0.797 -28.151 1.00 85.06 222 ALA A O 1
ATOM 1714 N N . VAL A 1 223 ? 15.125 2.165 -26.400 1.00 83.00 223 VAL A N 1
ATOM 1715 C CA . VAL A 1 223 ? 14.583 1.132 -25.502 1.00 83.00 223 VAL A CA 1
ATOM 1716 C C . VAL A 1 223 ? 13.230 0.614 -26.001 1.00 83.00 223 VAL A C 1
ATOM 1718 O O . VAL A 1 223 ? 12.955 -0.578 -25.899 1.00 83.00 223 VAL A O 1
ATOM 1721 N N . VAL A 1 224 ? 12.390 1.476 -26.584 1.00 81.94 224 VAL A N 1
ATOM 1722 C CA . VAL A 1 224 ? 11.093 1.062 -27.156 1.00 81.94 224 VAL A CA 1
ATOM 1723 C C . VAL A 1 224 ? 11.256 0.093 -28.329 1.00 81.94 224 VAL A C 1
ATOM 1725 O O . VAL A 1 224 ? 10.423 -0.790 -28.496 1.00 81.94 224 VAL A O 1
ATOM 1728 N N . GLN A 1 225 ? 12.326 0.206 -29.121 1.00 82.31 225 GLN A N 1
ATOM 1729 C CA . GLN A 1 225 ? 12.597 -0.737 -30.217 1.00 82.31 225 GLN A CA 1
ATOM 1730 C C . GLN A 1 225 ? 12.945 -2.153 -29.729 1.00 82.31 225 GLN A C 1
ATOM 1732 O O . GLN A 1 225 ? 12.878 -3.096 -30.514 1.00 82.31 225 GLN A O 1
ATOM 1737 N N . GLU A 1 226 ? 13.315 -2.310 -28.455 1.00 81.38 226 GLU A N 1
ATOM 1738 C CA . GLU A 1 226 ? 13.645 -3.601 -27.845 1.00 81.38 226 GLU A CA 1
ATOM 1739 C C . GLU A 1 226 ? 12.461 -4.304 -27.148 1.00 81.38 226 GLU A C 1
ATOM 1741 O O . GLU A 1 226 ? 12.646 -5.414 -26.634 1.00 81.38 226 GLU A O 1
ATOM 1746 N N . LEU A 1 227 ? 11.290 -3.657 -27.066 1.00 77.50 227 LEU A N 1
ATOM 1747 C CA . LEU A 1 227 ? 10.068 -4.181 -26.429 1.00 77.50 227 LEU A CA 1
ATOM 1748 C C . LEU A 1 227 ? 9.297 -5.153 -27.325 1.00 77.50 227 LEU A C 1
ATOM 1750 O O . LEU A 1 227 ? 8.790 -6.152 -26.761 1.00 77.50 227 LEU A O 1
#

Secondary structure (DSSP, 8-state):
-HHHHHHHHHHHHHHHTTTS--HHHHHHHHHHHHHTT----HHHHHHHHHHHHHHHHTTSS-HHHHHHHHHHHHHHHSS--HHHHHHHHHHHHHHHHHHHHTTTTSSS-HHHHHHHHHHHHHHHHHTT--TTTTHHHHHHHHHHHHHHHT-HHHHHHHHHHHHHS-GGG--HHHHHHHHHHHHHTT-HHHHHHHHHHHHHTT----HHHHHHHHHHHTT-HHHHTT-

pLDDT: mean 91.12, std 8.24, range [44.88, 98.0]

Organism: NCBI:txid3032

Sequence (227 aa):
TKETLTVLLNVAVSGAGKGQATIKDGEHILGRMRGCGFDIGIEEFERLLLLAKLSVQSDVGNFSDVLKAAEALQKNSGTLSQKHVIWVLESAVWSAYHRRQNHQGSGVSERWYNDTWTRVEPVLQASNMAGEELGSKGVALCARFAYLSESKNLALRAWQLFRAIPPKHRNSLVYREMIGALGAVRNSEAALGLLKVAIKNGITLTSELYMTTYEACSYDPAVVQEL

Radius of gyration: 19.48 Å; chains: 1; bounding box: 40×39×61 Å

Foldseek 3Di:
DVVVLVVQLVVQLVCLLVLRHALVSLVVSVVVCVVVVDDDALSSLVSSLSSQLSNLLVVNHALVSNLVSLVVSCVRVVADALVSLLSSLSSLLSNLVVCVVVVVQPPPCLVVLVVSVVSSVVNCVSRVHAQQRNFLSNLLSLLSSLLSSLDPVSLVRSVVRPVSHDLLRHALSSLLSNLSNCLSVLNLVVSLVSVVVCVVSVHDDDPSSVVSSCSSNVVPPVSNVVD